Protein AF-T0M9A9-F1 (afdb_monomer)

Nearest PDB structures (foldseek):
  9f29-assembly1_B  TM=9.154E-01  e=1.355E-13  Pyrococcus abyssi GE5
  9f2a-assembly1_B  TM=9.152E-01  e=1.441E-13  Pyrococcus abyssi GE5
  6t8h-assembly1_B  TM=9.105E-01  e=2.674E-13  Pyrococcus abyssi
  5ijl-assembly1_A  TM=9.107E-01  e=6.350E-13  Pyrococcus abyssi GE5
  8ppu-assembly1_B  TM=9.141E-01  e=1.333E-12  Pyrococcus abyssi GE5

Secondary structure (DSSP, 8-state):
--B-TTTTTTTTBHHHHHHH-SEEEEEEEEEEETTT--EESSSB-TTT-PBEEEEEEEEEEEEEHHHHHHHHHHHHT--GGG----B-BSS--STT-PPPPHHHHHHHHHTT----TTS-----------SEEETGGGT--HHHHHHTT--S-SEEEPPTT-----HHHHHHHHHHHHHHHHHHHH-

Foldseek 3Di:
DAALACQCPPQQFLVSSLVRPQKDKDWAFWWADPPPGDIDLDQADLPPRDGTGTPLDIDTDMGRSNSQLVVLCVLLVHDPVLQDGQHDHNAQPDPRRRGDRCNLSRLCSNLVFDADSVRDGDDDDDDDDDQKDACVVLVHDLVRCVVVVFHSDRMTGDDPPDDDDDPVVVSRVVSVVVSVVSVVPRD

pLDDT: mean 93.49, std 3.3, range [79.25, 98.19]

Structure (mmCIF, N/CA/C/O backbone):
data_AF-T0M9A9-F1
#
_entry.id   AF-T0M9A9-F1
#
loop_
_atom_site.group_PDB
_atom_site.id
_atom_site.type_symbol
_atom_site.label_atom_id
_atom_site.label_alt_id
_atom_site.label_comp_id
_atom_site.label_asym_id
_atom_site.label_entity_id
_atom_site.label_seq_id
_atom_site.pdbx_PDB_ins_code
_atom_site.Cartn_x
_atom_site.Cartn_y
_atom_site.Cartn_z
_atom_site.occupancy
_atom_site.B_iso_or_equiv
_atom_site.auth_seq_id
_atom_site.auth_comp_id
_atom_site.auth_asym_id
_atom_site.auth_atom_id
_atom_site.pdbx_PDB_model_num
ATOM 1 N N . MET A 1 1 ? 7.828 -1.379 -3.650 1.00 88.62 1 MET A N 1
ATOM 2 C CA . MET A 1 1 ? 8.758 -0.261 -3.881 1.00 88.62 1 MET A CA 1
ATOM 3 C C . MET A 1 1 ? 9.416 -0.400 -5.249 1.00 88.62 1 MET A C 1
ATOM 5 O O .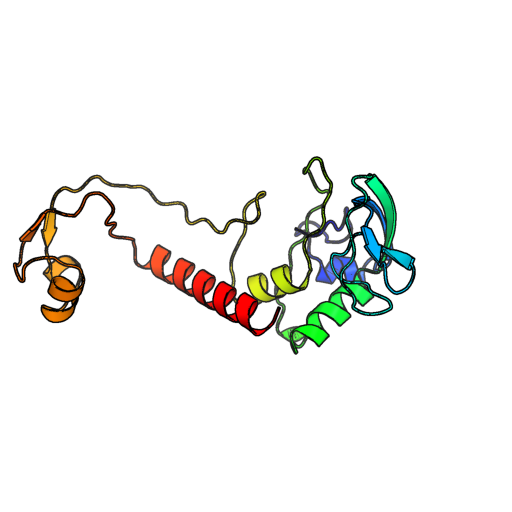 MET A 1 1 ? 9.610 -1.530 -5.695 1.00 88.62 1 MET A O 1
ATOM 9 N N . PHE A 1 2 ? 9.797 0.717 -5.877 1.00 93.69 2 PHE A N 1
ATOM 10 C CA . PHE A 1 2 ? 10.467 0.740 -7.184 1.00 93.69 2 PHE A CA 1
ATOM 11 C C . PHE A 1 2 ? 11.925 1.223 -7.054 1.00 93.69 2 PHE A C 1
ATOM 13 O O . PHE A 1 2 ? 12.158 2.243 -6.395 1.00 93.69 2 PHE A O 1
ATOM 20 N N . PRO A 1 3 ? 12.917 0.504 -7.610 1.00 94.38 3 PRO A N 1
ATOM 21 C CA . PRO A 1 3 ? 14.320 0.879 -7.492 1.00 94.38 3 PRO A CA 1
ATOM 22 C C . PRO A 1 3 ? 14.748 1.906 -8.548 1.00 94.38 3 PRO A C 1
ATOM 24 O O . PRO A 1 3 ? 14.523 1.683 -9.725 1.00 94.38 3 PRO A O 1
ATOM 27 N N . ILE A 1 4 ? 15.415 2.986 -8.131 1.00 94.44 4 ILE A N 1
ATOM 28 C CA . ILE A 1 4 ? 15.853 4.111 -8.987 1.00 94.44 4 ILE A CA 1
ATOM 29 C C . ILE A 1 4 ? 17.351 4.444 -8.858 1.00 94.44 4 ILE A C 1
ATOM 31 O O . ILE A 1 4 ? 17.801 5.514 -9.275 1.00 94.44 4 ILE A O 1
ATOM 35 N N . LEU A 1 5 ? 18.137 3.558 -8.236 1.00 92.44 5 LEU A N 1
ATOM 36 C CA . LEU A 1 5 ? 19.573 3.753 -7.999 1.00 92.44 5 LEU A CA 1
ATOM 37 C C . LEU A 1 5 ? 19.855 5.106 -7.315 1.00 92.44 5 LEU A C 1
ATOM 39 O O . LEU A 1 5 ? 19.275 5.404 -6.272 1.00 92.44 5 LEU A O 1
ATOM 43 N N . ASN A 1 6 ? 20.751 5.920 -7.871 1.00 92.56 6 ASN A N 1
ATOM 44 C CA . ASN A 1 6 ? 21.091 7.246 -7.349 1.00 92.56 6 ASN A CA 1
ATOM 45 C C . ASN A 1 6 ? 20.488 8.389 -8.186 1.00 92.56 6 ASN A C 1
ATOM 47 O O . ASN A 1 6 ? 20.921 9.526 -8.042 1.00 92.56 6 ASN A O 1
ATOM 51 N N . TYR A 1 7 ? 19.507 8.110 -9.051 1.00 93.19 7 TYR A N 1
ATOM 52 C CA . TYR A 1 7 ? 18.999 9.100 -10.009 1.00 93.19 7 TYR A CA 1
ATOM 53 C C . TYR A 1 7 ? 17.929 10.041 -9.432 1.00 93.19 7 TYR A C 1
ATOM 55 O O . TYR A 1 7 ? 17.655 11.080 -10.022 1.00 93.19 7 TYR A O 1
ATOM 63 N N . GLY A 1 8 ? 17.354 9.717 -8.268 1.00 87.38 8 GLY A N 1
ATOM 64 C CA . GLY A 1 8 ? 16.287 10.498 -7.622 1.00 87.38 8 GLY A CA 1
ATOM 65 C C . GLY A 1 8 ? 16.736 11.493 -6.547 1.00 87.38 8 GLY A C 1
ATOM 66 O O . GLY A 1 8 ? 15.979 11.744 -5.608 1.00 87.38 8 GLY A O 1
ATOM 67 N N . ASP A 1 9 ? 17.960 12.012 -6.622 1.00 88.44 9 ASP A N 1
ATOM 68 C CA . ASP A 1 9 ? 18.554 12.925 -5.632 1.00 88.44 9 ASP A CA 1
ATOM 69 C C . ASP A 1 9 ? 18.540 12.372 -4.185 1.00 88.44 9 ASP A C 1
ATOM 71 O O . ASP A 1 9 ? 18.341 11.179 -3.928 1.00 88.44 9 ASP A O 1
ATOM 75 N N . ASN A 1 10 ? 18.729 13.249 -3.192 1.00 89.38 10 ASN A N 1
ATOM 76 C CA . ASN A 1 10 ? 18.691 12.887 -1.769 1.00 89.38 10 ASN A CA 1
ATOM 77 C C . ASN A 1 10 ? 17.304 12.413 -1.304 1.00 89.38 10 ASN A C 1
ATOM 79 O O . ASN A 1 10 ? 17.191 11.628 -0.361 1.00 89.38 10 ASN A O 1
ATOM 83 N N . ARG A 1 11 ? 16.235 12.864 -1.976 1.00 89.50 11 ARG A N 1
ATOM 84 C CA . ARG A 1 11 ? 14.849 12.508 -1.630 1.00 89.50 11 ARG A CA 1
ATOM 85 C C . ARG A 1 11 ? 14.410 11.161 -2.204 1.00 89.50 11 ARG A C 1
ATOM 87 O O . ARG A 1 11 ? 13.396 10.637 -1.749 1.00 89.50 11 ARG A O 1
ATOM 94 N N . ARG A 1 12 ? 15.186 10.577 -3.127 1.00 92.62 12 ARG A N 1
ATOM 95 C CA . ARG A 1 12 ? 14.832 9.373 -3.898 1.00 92.62 12 ARG A CA 1
ATOM 96 C C . ARG A 1 12 ? 13.538 9.569 -4.701 1.00 92.62 12 ARG A C 1
ATOM 98 O O . ARG A 1 12 ? 12.698 8.678 -4.738 1.00 92.62 12 ARG A O 1
ATOM 105 N N . SER A 1 13 ? 13.371 10.734 -5.320 1.00 94.06 13 SER A N 1
ATOM 106 C CA . SER A 1 13 ? 12.219 11.059 -6.166 1.00 94.06 13 SER A CA 1
ATOM 107 C C . SER A 1 13 ? 12.273 10.285 -7.487 1.00 94.06 13 SER A C 1
ATOM 109 O O . SER A 1 13 ? 13.233 10.412 -8.246 1.00 94.06 13 SER A O 1
ATOM 111 N N . ILE A 1 14 ? 11.233 9.500 -7.771 1.00 94.44 14 ILE A N 1
ATOM 112 C CA . ILE A 1 14 ? 11.033 8.813 -9.055 1.00 94.44 14 ILE A CA 1
ATOM 113 C C . ILE A 1 14 ? 10.829 9.835 -10.178 1.00 94.44 14 ILE A C 1
ATOM 115 O O . ILE A 1 14 ? 11.385 9.658 -11.256 1.00 94.44 14 ILE A O 1
ATOM 119 N N . LEU A 1 15 ? 10.119 10.937 -9.910 1.00 92.94 15 LEU A N 1
ATOM 120 C CA . LEU A 1 15 ? 9.882 11.996 -10.898 1.00 92.94 15 LEU A CA 1
ATOM 121 C C . LEU A 1 15 ? 11.194 12.661 -11.339 1.00 92.94 15 LEU A C 1
ATOM 123 O O . LEU A 1 15 ? 11.399 12.919 -12.522 1.00 92.94 15 LEU A O 1
ATOM 127 N N . ASN A 1 16 ? 12.110 12.906 -10.396 1.00 92.69 16 ASN A N 1
ATOM 128 C CA . ASN A 1 16 ? 13.429 13.454 -10.723 1.00 92.69 16 ASN A CA 1
ATOM 129 C C . ASN A 1 16 ? 14.306 12.402 -11.405 1.00 92.69 16 ASN A C 1
ATOM 131 O O . ASN A 1 16 ? 15.008 12.730 -12.354 1.00 92.69 16 ASN A O 1
ATOM 135 N N . ALA A 1 17 ? 14.230 11.136 -10.978 1.00 93.44 17 ALA A N 1
ATOM 136 C CA . ALA A 1 17 ? 14.951 10.049 -11.633 1.00 93.44 17 ALA A CA 1
ATOM 137 C C . ALA A 1 17 ? 14.555 9.900 -13.108 1.00 93.44 17 ALA A C 1
ATOM 139 O O . ALA A 1 17 ? 15.445 9.798 -13.945 1.00 93.44 17 ALA A O 1
ATOM 140 N N . ALA A 1 18 ? 13.259 9.971 -13.429 1.00 92.75 18 ALA A N 1
ATOM 141 C CA . ALA A 1 18 ? 12.763 9.907 -14.805 1.00 92.75 18 ALA A CA 1
ATOM 142 C C . ALA A 1 18 ? 13.318 11.049 -15.678 1.00 92.75 18 ALA A C 1
ATOM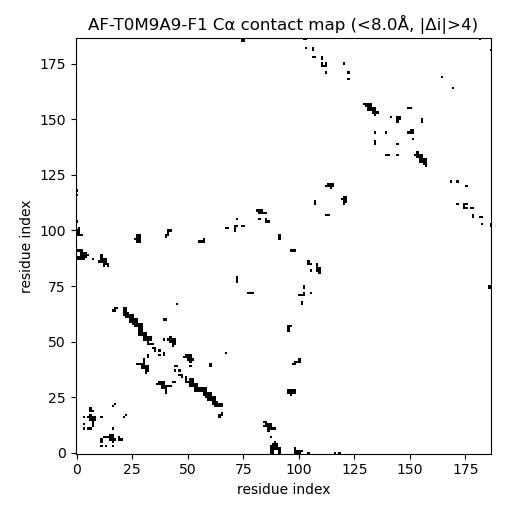 144 O O . ALA A 1 18 ? 13.705 10.823 -16.821 1.00 92.75 18 ALA A O 1
ATOM 145 N N . LYS A 1 19 ? 13.438 12.263 -15.119 1.00 90.44 19 LYS A N 1
ATOM 146 C CA . LYS A 1 19 ? 14.020 13.429 -15.811 1.00 90.44 19 LYS A CA 1
ATOM 147 C C . LYS A 1 19 ? 15.543 13.349 -15.955 1.00 90.44 19 LYS A C 1
ATOM 149 O O . LYS A 1 19 ? 16.077 13.716 -16.994 1.00 90.44 19 LYS A O 1
ATOM 154 N N . ASN A 1 20 ? 16.239 12.899 -14.911 1.00 89.88 20 ASN A N 1
ATOM 155 C CA . ASN A 1 20 ? 17.702 12.859 -14.863 1.00 89.88 20 ASN A CA 1
ATOM 156 C C . ASN A 1 20 ? 18.274 11.713 -15.702 1.00 89.88 20 ASN A C 1
ATOM 158 O O . ASN A 1 20 ? 19.293 11.875 -16.374 1.00 89.88 20 ASN A O 1
ATOM 162 N N . LYS A 1 21 ? 17.660 10.530 -15.606 1.00 90.12 21 LYS A N 1
ATOM 163 C CA . LYS A 1 21 ? 18.048 9.339 -16.357 1.00 90.12 21 LYS A CA 1
ATOM 164 C C . LYS A 1 21 ? 16.868 8.372 -16.468 1.00 90.12 21 LYS A C 1
ATOM 166 O O . LYS A 1 21 ? 16.680 7.518 -15.599 1.00 90.12 21 LYS A O 1
ATOM 171 N N . SER A 1 22 ? 16.115 8.503 -17.557 1.00 88.81 22 SER A N 1
ATOM 172 C CA . SER A 1 22 ? 14.977 7.636 -17.881 1.00 88.81 22 SER A CA 1
ATOM 173 C C . SER A 1 22 ? 15.398 6.171 -17.999 1.00 88.81 22 SER A C 1
ATOM 175 O O . SER A 1 22 ? 14.791 5.306 -1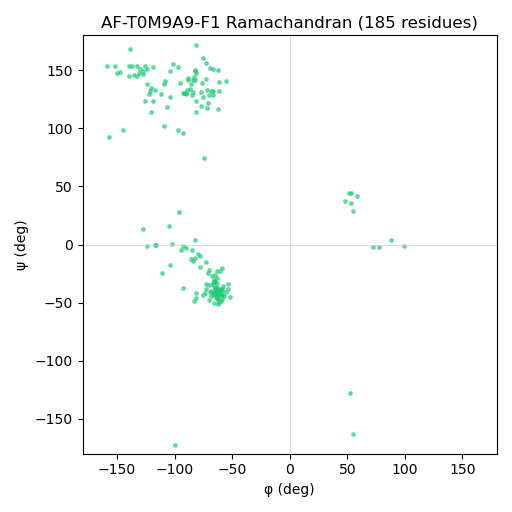7.375 1.00 88.81 22 SER A O 1
ATOM 177 N N . GLU A 1 23 ? 16.489 5.901 -18.718 1.00 94.31 23 GLU A N 1
ATOM 178 C CA . GLU A 1 23 ? 16.944 4.544 -19.007 1.00 94.31 23 GLU A CA 1
ATOM 179 C C . GLU A 1 23 ? 18.154 4.114 -18.171 1.00 94.31 23 GLU A C 1
ATOM 181 O O . GLU A 1 23 ? 19.209 4.761 -18.158 1.00 94.31 23 GLU A O 1
ATOM 186 N N . TYR A 1 24 ? 18.049 2.972 -17.491 1.00 94.69 24 TYR A N 1
ATOM 187 C CA . TYR A 1 24 ? 19.175 2.394 -16.757 1.00 94.69 24 TYR A CA 1
ATOM 188 C C . TYR A 1 24 ? 19.108 0.874 -16.630 1.00 94.69 24 TYR A C 1
ATOM 190 O O . TYR A 1 24 ? 18.045 0.260 -16.606 1.00 94.69 24 TYR A O 1
ATOM 198 N N . ALA A 1 25 ? 20.290 0.268 -16.497 1.00 94.00 25 ALA A N 1
ATOM 199 C CA . ALA A 1 25 ? 20.445 -1.160 -16.273 1.00 94.00 25 ALA A CA 1
ATOM 200 C C . ALA A 1 25 ? 20.468 -1.485 -14.773 1.00 94.00 25 ALA A C 1
ATOM 202 O O . ALA A 1 25 ? 21.257 -0.904 -14.021 1.00 94.00 25 ALA A O 1
ATOM 203 N N . ILE A 1 26 ? 19.660 -2.450 -14.340 1.00 94.50 26 ILE A N 1
ATOM 204 C CA . ILE A 1 26 ? 19.584 -2.893 -12.943 1.00 94.50 26 ILE A CA 1
ATOM 205 C C . ILE A 1 26 ? 19.266 -4.392 -12.851 1.00 94.50 26 ILE A C 1
ATOM 207 O O . ILE A 1 26 ? 18.604 -4.962 -13.714 1.00 94.50 26 ILE A O 1
ATOM 211 N N . GLU A 1 27 ? 19.770 -5.050 -11.807 1.00 94.19 27 GLU A N 1
ATOM 212 C CA . GLU A 1 27 ? 19.481 -6.455 -11.514 1.00 94.19 27 GLU A CA 1
ATOM 213 C C . GLU A 1 27 ? 18.145 -6.603 -10.788 1.00 94.19 27 GLU A C 1
ATOM 215 O O . GLU A 1 27 ? 17.993 -6.157 -9.648 1.00 94.19 27 GLU A O 1
ATOM 220 N N . LEU A 1 28 ? 17.180 -7.243 -11.446 1.00 95.00 28 LEU A N 1
ATOM 221 C CA . LEU A 1 28 ? 15.817 -7.417 -10.948 1.00 95.00 28 LEU A CA 1
ATOM 222 C C . LEU A 1 28 ? 15.300 -8.824 -11.240 1.00 95.00 28 LEU A C 1
ATOM 224 O O . LEU A 1 28 ? 15.896 -9.581 -12.006 1.00 95.00 28 LEU A O 1
ATOM 228 N N . ASN A 1 29 ? 14.173 -9.166 -10.620 1.00 94.88 29 ASN A N 1
ATOM 229 C CA . ASN A 1 29 ? 13.474 -10.415 -10.881 1.00 94.88 29 ASN A CA 1
ATOM 230 C C . ASN A 1 29 ? 12.985 -10.499 -12.334 1.00 94.88 29 ASN A C 1
ATOM 232 O O . ASN A 1 29 ? 12.083 -9.755 -12.712 1.00 94.88 29 ASN A O 1
ATOM 236 N N . GLU A 1 30 ? 13.483 -11.453 -13.110 1.00 95.56 30 GLU A N 1
ATOM 237 C CA . GLU A 1 30 ? 13.025 -11.712 -14.474 1.00 95.56 30 GLU A CA 1
ATOM 238 C C . GLU A 1 30 ? 11.581 -12.239 -14.481 1.00 95.56 30 GLU A C 1
ATOM 240 O O . GLU A 1 30 ? 11.205 -13.163 -13.740 1.00 95.56 30 GLU A O 1
ATOM 245 N N . ARG A 1 31 ? 10.754 -11.644 -15.342 1.00 96.19 31 ARG A N 1
ATOM 246 C CA . ARG A 1 31 ? 9.408 -12.117 -15.660 1.00 96.19 31 ARG A CA 1
ATOM 247 C C . ARG A 1 31 ? 9.244 -12.170 -17.171 1.00 96.19 31 ARG A C 1
ATOM 249 O O . ARG A 1 31 ? 9.810 -11.357 -17.891 1.00 96.19 31 ARG A O 1
ATOM 256 N N . ILE A 1 32 ? 8.451 -13.126 -17.643 1.00 96.06 32 ILE A N 1
ATOM 257 C CA . ILE A 1 32 ? 8.216 -13.342 -19.075 1.00 96.06 32 ILE A CA 1
ATOM 258 C C . ILE A 1 32 ? 6.728 -13.215 -19.365 1.00 96.06 32 ILE A C 1
ATOM 260 O O . ILE A 1 32 ? 5.889 -13.805 -18.674 1.00 96.06 32 ILE A O 1
ATOM 264 N N . CYS A 1 33 ? 6.391 -12.448 -20.395 1.00 96.38 33 CYS A N 1
ATOM 265 C CA . CYS A 1 33 ? 5.054 -12.439 -20.960 1.00 96.38 33 CYS A CA 1
ATOM 266 C C . CYS A 1 33 ? 4.844 -13.684 -21.831 1.00 96.38 33 CYS A C 1
ATOM 268 O O . CYS A 1 33 ? 5.517 -13.852 -22.841 1.00 96.38 33 CYS A O 1
ATOM 270 N N . LYS A 1 34 ? 3.870 -14.535 -21.492 1.00 94.56 34 LYS A N 1
ATOM 271 C CA . LYS A 1 34 ? 3.547 -15.719 -22.312 1.00 94.56 34 LYS A CA 1
ATOM 272 C C . LYS A 1 34 ? 2.838 -15.388 -23.629 1.00 94.56 34 LYS A C 1
ATOM 274 O O . LYS A 1 34 ? 2.761 -16.252 -24.489 1.00 94.56 34 LYS A O 1
ATOM 279 N N . ASN A 1 35 ? 2.317 -14.169 -23.770 1.00 95.25 35 ASN A N 1
ATOM 280 C CA . ASN A 1 35 ? 1.593 -13.741 -24.964 1.00 95.25 35 ASN A CA 1
ATOM 281 C C . ASN A 1 35 ? 2.546 -13.274 -26.080 1.00 95.25 35 ASN A C 1
ATOM 283 O O . ASN A 1 35 ? 2.425 -13.717 -27.213 1.00 95.25 35 ASN A O 1
ATOM 287 N N . CYS A 1 36 ? 3.520 -12.411 -25.764 1.00 95.12 36 CYS A N 1
ATOM 288 C CA . CYS A 1 36 ? 4.447 -11.852 -26.761 1.00 95.12 36 CYS A CA 1
ATOM 289 C C . CYS A 1 36 ? 5.924 -12.224 -26.547 1.00 95.12 36 CYS A C 1
ATOM 291 O O . CYS A 1 36 ? 6.776 -11.775 -27.305 1.00 95.12 36 CYS A O 1
ATOM 293 N N . GLY A 1 37 ? 6.251 -12.991 -25.504 1.00 93.75 37 GLY A N 1
ATOM 294 C CA . GLY A 1 37 ? 7.624 -13.403 -25.197 1.00 93.75 37 GLY A CA 1
ATOM 295 C C . GLY A 1 37 ? 8.499 -12.336 -24.528 1.00 93.75 37 GLY A C 1
ATOM 296 O O . GLY A 1 37 ? 9.636 -12.637 -24.188 1.00 93.75 37 GLY A O 1
ATOM 297 N N . ASN A 1 38 ? 7.993 -11.116 -24.301 1.00 94.31 38 ASN A N 1
ATOM 298 C CA . ASN A 1 38 ? 8.787 -10.029 -23.720 1.00 94.31 38 ASN A CA 1
ATOM 299 C C . ASN A 1 38 ? 9.286 -10.360 -22.305 1.00 94.31 38 ASN A C 1
ATOM 301 O O . ASN A 1 38 ? 8.496 -10.755 -21.437 1.00 94.31 38 ASN A O 1
ATOM 305 N N . GLU A 1 39 ? 10.572 -10.122 -22.067 1.00 93.94 39 GLU A N 1
ATOM 306 C CA . GLU A 1 39 ? 11.209 -10.198 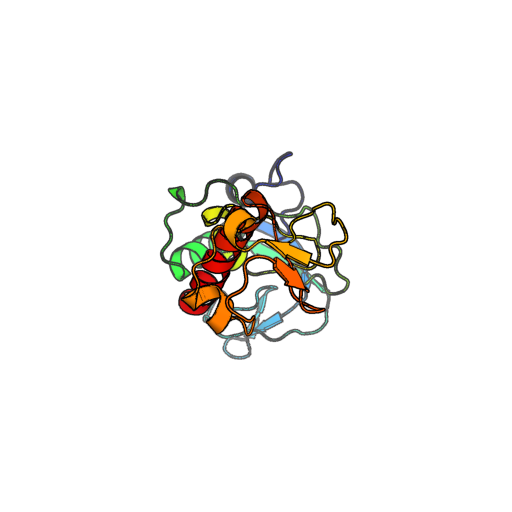-20.755 1.00 93.94 39 GLU A CA 1
ATOM 307 C C . GLU A 1 39 ? 11.145 -8.828 -20.068 1.00 93.94 39 GLU A C 1
ATOM 309 O O . GLU A 1 39 ? 11.473 -7.806 -20.661 1.00 93.94 39 GLU A O 1
ATOM 314 N N . THR A 1 40 ? 10.700 -8.781 -18.817 1.00 94.12 40 THR A N 1
ATOM 315 C CA . THR A 1 40 ? 10.537 -7.529 -18.059 1.00 94.12 40 THR A CA 1
ATOM 316 C C . THR A 1 40 ? 10.519 -7.831 -16.559 1.00 94.12 40 THR A C 1
ATOM 318 O O . THR A 1 40 ? 10.123 -8.931 -16.166 1.00 94.12 40 THR A O 1
ATOM 321 N N . PRO A 1 41 ? 10.910 -6.906 -15.665 1.00 93.75 41 PRO A N 1
ATOM 322 C CA . PRO A 1 41 ? 10.674 -7.089 -14.233 1.00 93.75 41 PRO A CA 1
ATOM 323 C C . PRO A 1 41 ? 9.239 -6.787 -13.795 1.00 93.75 41 PRO A C 1
ATOM 325 O O . PRO A 1 41 ? 8.889 -7.057 -12.642 1.00 93.75 41 PRO A O 1
ATOM 328 N N . LEU A 1 42 ? 8.414 -6.204 -14.667 1.00 94.44 42 LEU A N 1
ATOM 329 C CA . LEU A 1 42 ? 7.082 -5.714 -14.319 1.00 94.44 42 LEU A CA 1
ATOM 330 C C . LEU A 1 42 ? 6.045 -6.830 -14.335 1.00 94.44 42 LEU A C 1
ATOM 332 O O . LEU A 1 42 ? 6.150 -7.787 -15.098 1.00 94.44 42 LEU A O 1
ATOM 336 N N . THR A 1 43 ? 5.013 -6.707 -13.501 1.00 93.06 43 THR A N 1
ATOM 337 C CA . THR A 1 43 ? 3.905 -7.677 -13.406 1.00 93.06 43 THR A CA 1
ATOM 338 C C . THR A 1 43 ? 2.984 -7.671 -14.626 1.00 93.06 43 THR A C 1
ATOM 340 O O . THR A 1 43 ? 2.312 -8.670 -14.885 1.00 93.06 43 THR A O 1
ATOM 343 N N . VAL A 1 44 ? 2.983 -6.573 -15.381 1.00 91.50 44 VAL A N 1
ATOM 344 C CA . VAL A 1 44 ? 2.210 -6.362 -16.605 1.00 91.50 44 VAL A CA 1
ATOM 345 C C . VAL A 1 44 ? 3.183 -6.086 -17.745 1.00 91.50 44 VAL A C 1
ATOM 347 O O . VAL A 1 44 ? 4.135 -5.329 -17.583 1.00 91.50 44 VAL A O 1
ATOM 350 N N . CYS A 1 45 ? 2.963 -6.722 -18.892 1.00 91.62 45 CYS A N 1
ATOM 351 C CA . CYS A 1 45 ? 3.842 -6.595 -20.044 1.00 91.62 45 CYS A CA 1
ATOM 352 C C . CYS A 1 45 ? 3.739 -5.207 -20.683 1.00 91.62 45 CYS A C 1
ATOM 354 O O . CYS A 1 45 ? 2.649 -4.774 -21.062 1.00 91.62 45 CYS A O 1
ATOM 356 N N . GLU A 1 46 ? 4.884 -4.561 -20.892 1.00 89.19 46 GLU A N 1
ATOM 357 C CA . GLU A 1 46 ? 4.973 -3.247 -21.535 1.00 89.19 46 GLU A CA 1
ATOM 358 C C . GLU A 1 46 ? 4.550 -3.283 -23.013 1.00 89.19 46 GLU A C 1
ATOM 360 O O . GLU A 1 46 ? 3.936 -2.340 -23.498 1.00 89.19 46 GLU A O 1
ATOM 365 N N . ASN A 1 47 ? 4.765 -4.403 -23.707 1.00 89.00 47 ASN A N 1
ATOM 366 C CA . ASN A 1 47 ? 4.442 -4.524 -25.130 1.00 89.00 47 ASN A CA 1
ATOM 367 C C . ASN A 1 47 ? 2.953 -4.835 -25.394 1.00 89.00 47 ASN A C 1
ATOM 369 O O . ASN A 1 47 ? 2.324 -4.208 -26.234 1.00 89.00 47 ASN A O 1
ATOM 373 N N . CYS A 1 48 ? 2.356 -5.790 -24.665 1.00 90.19 48 CYS A N 1
ATOM 374 C CA . CYS A 1 48 ? 0.998 -6.277 -24.970 1.00 90.19 48 CYS A CA 1
ATOM 375 C C . CYS A 1 48 ? -0.014 -6.180 -23.817 1.00 90.19 48 CYS A C 1
ATOM 377 O O . CYS A 1 48 ? -1.158 -6.595 -23.972 1.00 90.19 48 CYS A O 1
ATOM 379 N N . GLY A 1 49 ? 0.388 -5.697 -22.637 1.00 88.00 49 GLY A N 1
ATOM 380 C CA . GLY A 1 49 ? -0.509 -5.535 -21.485 1.00 88.00 49 GLY A CA 1
ATOM 381 C C . GLY A 1 49 ? -0.943 -6.823 -20.782 1.00 88.00 49 GLY A C 1
ATOM 382 O O . GLY A 1 49 ? -1.624 -6.752 -19.764 1.00 88.00 49 GLY A O 1
ATOM 383 N N . SER A 1 50 ? -0.528 -7.999 -21.256 1.00 92.69 50 SER A N 1
ATOM 384 C CA . SER A 1 50 ? -0.813 -9.262 -20.570 1.00 92.69 50 SER A CA 1
ATOM 385 C C . SER A 1 50 ? 0.016 -9.423 -19.290 1.00 92.69 50 SER A C 1
ATOM 387 O O . SER A 1 50 ? 1.115 -8.877 -19.162 1.00 92.69 50 SER A O 1
ATOM 389 N N . VAL A 1 51 ? -0.481 -10.233 -18.354 1.00 93.81 51 VAL A N 1
ATOM 390 C CA . VAL A 1 51 ? 0.242 -10.593 -17.126 1.00 93.81 51 VAL A CA 1
ATOM 391 C C . VAL A 1 51 ? 1.542 -11.327 -17.465 1.00 93.81 51 VAL A C 1
ATOM 393 O O . VAL A 1 51 ? 1.596 -12.174 -18.362 1.00 93.81 51 VAL A O 1
ATOM 396 N N . THR A 1 52 ? 2.607 -11.009 -16.735 1.00 95.38 52 THR A N 1
ATOM 397 C CA . THR A 1 52 ? 3.911 -11.667 -16.864 1.00 95.38 52 THR A CA 1
ATOM 398 C C . THR A 1 52 ? 4.110 -12.690 -15.750 1.00 95.38 52 THR A C 1
ATOM 400 O O . THR A 1 52 ? 3.540 -12.572 -14.662 1.00 95.38 52 THR A O 1
ATOM 403 N N . TYR A 1 53 ? 4.957 -13.688 -15.984 1.00 95.25 53 TYR A N 1
ATOM 404 C CA . TYR A 1 53 ? 5.183 -14.794 -15.055 1.00 95.25 53 TYR A CA 1
ATOM 405 C C . TYR A 1 53 ? 6.618 -14.807 -14.550 1.00 95.25 53 TYR A C 1
ATOM 407 O O . TYR A 1 53 ? 7.565 -14.705 -15.328 1.00 95.25 53 TYR A O 1
ATOM 415 N N . ASN A 1 54 ? 6.757 -14.953 -13.234 1.00 94.31 54 ASN A N 1
ATOM 416 C CA . ASN A 1 54 ? 8.038 -14.952 -12.542 1.00 94.31 54 ASN A CA 1
ATOM 417 C C . ASN A 1 54 ? 8.895 -16.174 -12.925 1.00 94.31 54 ASN A C 1
ATOM 419 O O . ASN A 1 54 ? 8.430 -17.304 -12.783 1.00 94.31 54 ASN A O 1
ATOM 423 N N . GLN A 1 55 ? 10.148 -15.940 -13.326 1.00 93.44 55 GLN A N 1
ATOM 424 C CA . GLN A 1 55 ? 11.128 -16.986 -13.652 1.00 93.44 55 GLN A CA 1
ATOM 425 C C . GLN A 1 55 ? 12.017 -17.405 -12.468 1.00 93.44 55 GLN A C 1
ATOM 427 O O . GLN A 1 55 ? 12.851 -18.295 -12.600 1.00 93.44 55 GLN A O 1
ATOM 432 N N . LYS A 1 56 ? 11.849 -16.778 -11.296 1.00 90.25 56 LYS A N 1
ATOM 433 C CA . LYS A 1 56 ? 12.653 -16.979 -10.073 1.00 90.25 56 LYS A CA 1
ATOM 434 C C . LYS A 1 56 ? 14.156 -16.777 -10.302 1.00 90.25 56 LYS A C 1
ATOM 436 O O . LYS A 1 56 ? 14.983 -17.370 -9.612 1.00 90.25 56 LYS A O 1
ATOM 441 N N . LYS A 1 57 ? 14.500 -15.923 -11.264 1.00 93.19 57 LYS A N 1
ATOM 442 C CA . LYS A 1 57 ? 15.867 -15.604 -11.662 1.00 93.19 57 LYS A CA 1
ATOM 443 C C . LYS A 1 57 ? 16.079 -14.103 -11.560 1.00 93.19 57 LYS A C 1
ATOM 445 O O . LYS A 1 57 ? 15.213 -13.327 -11.950 1.00 93.19 57 LYS A O 1
ATOM 450 N N . ILE A 1 58 ? 17.232 -13.700 -11.040 1.00 94.25 58 ILE A N 1
ATOM 451 C CA . ILE A 1 58 ? 17.661 -12.302 -11.068 1.00 94.25 58 ILE A CA 1
ATOM 452 C C . ILE A 1 58 ? 18.499 -12.105 -12.327 1.00 94.25 58 ILE A C 1
ATOM 454 O O . ILE A 1 58 ? 19.408 -12.890 -12.602 1.00 94.25 58 ILE A O 1
ATOM 458 N N . LYS A 1 59 ? 18.179 -11.069 -13.097 1.00 94.19 59 LYS A N 1
ATOM 459 C CA . LYS A 1 59 ? 18.865 -10.736 -14.345 1.00 94.19 59 LYS A CA 1
ATOM 460 C C . LYS A 1 59 ? 19.049 -9.231 -14.442 1.00 94.19 59 LYS A C 1
ATOM 462 O O . LYS A 1 59 ? 18.193 -8.462 -14.003 1.00 94.19 59 LYS A O 1
ATOM 467 N N . LYS A 1 60 ? 20.171 -8.814 -15.025 1.00 94.44 60 LYS A N 1
ATOM 468 C CA . LYS A 1 60 ? 20.403 -7.417 -15.387 1.00 94.44 60 LYS A CA 1
ATOM 469 C C . LYS A 1 60 ? 19.519 -7.069 -16.585 1.00 94.44 60 LYS A C 1
ATOM 471 O O . LYS A 1 60 ? 19.664 -7.677 -17.642 1.00 94.44 60 LYS A O 1
ATOM 476 N N . MET A 1 61 ? 18.609 -6.122 -16.399 1.00 93.00 61 MET A N 1
ATOM 477 C CA . MET A 1 61 ? 17.656 -5.667 -17.414 1.00 93.00 61 MET A CA 1
ATOM 478 C C . MET A 1 61 ? 17.735 -4.149 -17.550 1.00 93.00 61 MET A C 1
ATOM 480 O O . MET A 1 61 ? 18.046 -3.458 -16.576 1.00 93.00 61 MET A O 1
ATOM 484 N N . ASN A 1 62 ? 17.466 -3.648 -18.754 1.00 93.38 62 ASN A N 1
ATOM 485 C CA . ASN A 1 62 ? 17.317 -2.219 -19.006 1.00 93.38 62 ASN A CA 1
ATOM 486 C C . ASN A 1 62 ? 15.870 -1.819 -18.736 1.00 93.38 62 ASN A C 1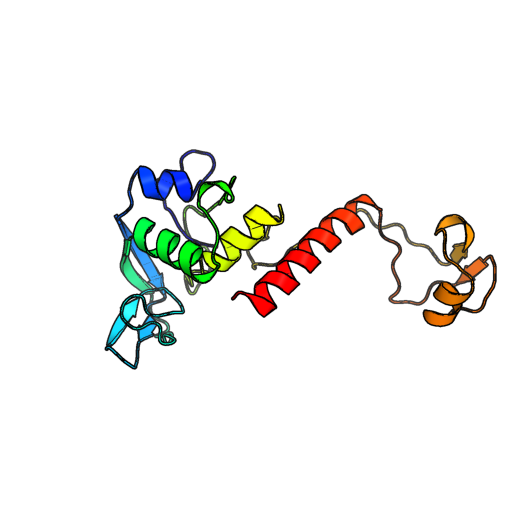
ATOM 488 O O . ASN A 1 62 ? 14.951 -2.517 -19.157 1.00 93.38 62 ASN A O 1
ATOM 492 N N . ILE A 1 63 ? 15.697 -0.720 -18.014 1.00 93.06 63 ILE A N 1
ATOM 493 C CA . ILE A 1 63 ? 14.404 -0.188 -17.600 1.00 93.06 63 ILE A CA 1
ATOM 494 C C . ILE A 1 63 ? 14.284 1.222 -18.139 1.00 93.06 63 ILE A C 1
ATOM 496 O O . ILE A 1 63 ? 15.189 2.018 -17.896 1.00 93.06 63 ILE A O 1
ATOM 500 N N . ASP A 1 64 ? 13.171 1.514 -18.805 1.00 94.62 64 ASP A N 1
ATOM 501 C CA . ASP A 1 64 ? 12.760 2.875 -19.139 1.00 94.62 64 ASP A CA 1
ATOM 502 C C . ASP A 1 64 ? 11.750 3.365 -18.095 1.00 94.62 64 ASP A C 1
ATOM 504 O O . ASP A 1 64 ? 10.564 3.038 -18.115 1.00 94.62 64 ASP A O 1
ATOM 508 N N . LEU A 1 65 ? 12.240 4.135 -17.128 1.00 94.56 65 LEU A N 1
ATOM 509 C CA . LEU A 1 65 ? 11.426 4.656 -16.037 1.00 94.56 65 LEU A CA 1
ATOM 510 C C . LEU A 1 65 ? 10.354 5.641 -16.518 1.00 94.56 65 LEU A C 1
ATOM 512 O O . LEU A 1 65 ? 9.286 5.690 -15.908 1.00 94.56 65 LEU A O 1
ATOM 516 N N . SER A 1 66 ? 10.625 6.406 -17.579 1.00 93.75 66 SER A N 1
ATOM 517 C CA . SER A 1 66 ? 9.674 7.387 -18.106 1.00 93.75 66 SER A CA 1
ATOM 518 C C . SER A 1 66 ? 8.490 6.681 -18.756 1.00 93.75 66 SER A C 1
ATOM 520 O O . SER A 1 66 ? 7.352 6.954 -18.382 1.00 93.75 66 SER A O 1
ATOM 522 N N . ALA A 1 67 ? 8.748 5.685 -19.610 1.00 93.38 67 ALA A N 1
ATOM 523 C CA . ALA A 1 67 ? 7.684 4.897 -20.233 1.00 93.38 67 ALA A CA 1
ATOM 524 C C . ALA A 1 67 ? 6.814 4.158 -19.198 1.00 93.38 67 ALA A C 1
ATOM 526 O O . ALA A 1 67 ? 5.587 4.106 -19.322 1.00 93.38 67 ALA A O 1
ATOM 527 N N . ILE A 1 68 ? 7.426 3.608 -18.141 1.00 94.12 68 ILE A N 1
ATOM 528 C CA . ILE A 1 68 ? 6.687 2.920 -17.068 1.00 94.12 68 ILE A CA 1
ATOM 529 C C . ILE A 1 68 ? 5.817 3.906 -16.285 1.00 94.12 68 ILE A C 1
ATOM 531 O O . ILE A 1 68 ? 4.681 3.573 -15.938 1.00 94.12 68 ILE A O 1
ATOM 535 N N . LEU A 1 69 ? 6.335 5.103 -16.001 1.00 93.81 69 LEU A N 1
ATOM 536 C CA . LEU A 1 69 ? 5.596 6.143 -15.292 1.00 93.81 69 LEU A CA 1
ATOM 537 C C . LEU A 1 69 ? 4.403 6.640 -16.119 1.00 93.81 69 LEU A C 1
ATOM 539 O O . LEU A 1 69 ? 3.283 6.610 -15.616 1.00 93.81 69 LEU A O 1
ATOM 543 N N . GLU A 1 70 ? 4.614 6.990 -17.389 1.00 92.62 70 GLU A N 1
ATOM 544 C CA . GLU A 1 70 ? 3.556 7.453 -18.302 1.00 92.62 70 GLU A CA 1
ATOM 545 C C . GLU A 1 70 ? 2.447 6.408 -18.468 1.00 92.62 70 GLU A C 1
ATOM 547 O O . GLU A 1 70 ? 1.253 6.726 -18.459 1.00 92.62 70 GLU A O 1
ATOM 552 N N . ARG A 1 71 ? 2.824 5.128 -18.564 1.00 91.81 71 ARG A N 1
ATOM 553 C CA . ARG A 1 71 ? 1.865 4.022 -18.618 1.00 91.81 71 ARG A CA 1
ATOM 554 C C . ARG A 1 71 ? 1.053 3.912 -17.328 1.00 91.81 71 ARG A C 1
ATOM 556 O O . ARG A 1 71 ? -0.156 3.686 -17.394 1.00 91.81 71 ARG A O 1
ATOM 563 N N . ALA A 1 72 ? 1.703 4.041 -16.173 1.00 92.94 72 ALA A N 1
ATOM 564 C CA . ALA A 1 72 ? 1.042 3.971 -14.874 1.00 92.94 72 ALA A CA 1
ATOM 565 C C . ALA A 1 72 ? 0.056 5.137 -14.678 1.00 92.94 72 ALA A C 1
ATOM 567 O O . ALA A 1 72 ? -1.073 4.918 -14.240 1.00 92.94 72 ALA A O 1
ATOM 568 N N . GLU A 1 73 ? 0.449 6.352 -15.064 1.00 93.56 73 GLU A N 1
ATOM 569 C CA . GLU A 1 73 ? -0.405 7.547 -15.058 1.00 93.56 73 GLU A CA 1
ATOM 570 C C . GLU A 1 73 ? -1.605 7.389 -16.000 1.00 93.56 73 GLU A C 1
ATOM 572 O O . GLU A 1 73 ? -2.748 7.614 -15.592 1.00 93.56 73 GLU A O 1
ATOM 577 N N . SER A 1 74 ? -1.364 6.907 -17.224 1.00 92.19 74 SER A N 1
ATOM 578 C CA . SER A 1 74 ? -2.410 6.662 -18.225 1.00 92.19 74 SER A CA 1
ATOM 579 C C . SER A 1 74 ? -3.419 5.614 -17.758 1.00 92.19 74 SER A C 1
ATOM 581 O O . SER A 1 74 ? -4.624 5.810 -17.896 1.00 92.19 74 SER A O 1
ATOM 583 N N . ARG A 1 75 ? -2.946 4.511 -17.161 1.00 90.38 75 ARG A N 1
ATOM 584 C CA . ARG A 1 75 ? -3.814 3.444 -16.641 1.00 90.38 75 ARG A CA 1
ATOM 585 C C . ARG A 1 75 ? -4.724 3.939 -15.521 1.00 90.38 75 ARG A C 1
ATOM 587 O O . ARG A 1 75 ? -5.881 3.540 -15.464 1.00 90.38 75 ARG A O 1
ATOM 594 N N . LEU A 1 76 ? -4.205 4.796 -14.646 1.00 92.81 76 LEU A N 1
ATOM 595 C CA . LEU A 1 76 ? -4.969 5.352 -13.532 1.00 92.81 76 LEU A CA 1
ATOM 596 C C . LEU A 1 76 ? -5.791 6.595 -13.914 1.00 92.81 76 LEU A C 1
ATOM 598 O O . LEU A 1 76 ? -6.539 7.096 -13.073 1.00 92.81 76 LEU A O 1
ATOM 602 N N . ASN A 1 77 ? -5.660 7.089 -15.152 1.00 92.44 77 ASN A N 1
ATOM 603 C CA . ASN A 1 77 ? -6.240 8.347 -15.626 1.00 92.44 77 ASN A CA 1
ATOM 604 C C . ASN A 1 77 ? -5.878 9.543 -14.718 1.00 92.44 77 ASN A C 1
ATOM 606 O O . ASN A 1 77 ? -6.728 10.355 -14.346 1.00 92.44 77 ASN A O 1
ATOM 610 N N . ILE A 1 78 ? -4.605 9.614 -14.317 1.00 90.69 78 ILE A N 1
ATOM 611 C CA . ILE A 1 78 ? -4.054 10.643 -13.425 1.00 90.69 78 ILE A CA 1
ATOM 612 C C . ILE A 1 78 ? -3.137 11.558 -14.229 1.00 90.69 78 ILE A C 1
ATOM 614 O O . ILE A 1 78 ? -2.343 11.097 -15.044 1.00 90.69 78 ILE A O 1
ATOM 618 N N . LYS A 1 79 ? -3.225 12.867 -13.978 1.00 88.81 79 LYS A N 1
ATOM 619 C CA . LYS A 1 79 ? -2.311 13.843 -14.583 1.00 88.81 79 LYS A CA 1
ATOM 620 C C . LYS A 1 79 ? -1.003 13.917 -13.782 1.00 88.81 79 LYS A C 1
ATOM 622 O O . LYS A 1 79 ? -1.076 13.922 -12.551 1.00 88.81 79 LYS A O 1
ATOM 627 N N . PRO A 1 80 ? 0.163 14.109 -14.429 1.00 81.50 80 PRO A N 1
ATOM 628 C CA . PRO A 1 80 ? 1.458 14.196 -13.740 1.00 81.50 80 PRO A CA 1
ATOM 629 C C . PRO A 1 80 ? 1.497 15.238 -12.610 1.00 81.50 80 PRO A C 1
ATOM 631 O O . PRO A 1 80 ? 2.119 15.037 -11.572 1.00 81.50 80 PRO A O 1
ATOM 634 N N . GLU A 1 81 ? 0.776 16.349 -12.778 1.00 84.25 81 GLU A N 1
ATOM 635 C CA . GLU A 1 81 ? 0.675 17.450 -11.806 1.00 84.25 81 GLU A CA 1
ATOM 636 C C . GLU A 1 81 ? 0.028 17.043 -10.471 1.00 84.25 81 GLU A C 1
ATOM 638 O O . GLU A 1 81 ? 0.240 17.695 -9.447 1.00 84.25 81 GLU A O 1
ATOM 643 N N . GLN A 1 82 ? -0.767 15.969 -10.467 1.00 84.62 82 GLN A N 1
ATOM 644 C CA . GLN A 1 82 ? -1.415 15.447 -9.262 1.00 84.62 82 GLN A CA 1
ATOM 645 C C . GLN A 1 82 ? -0.441 14.637 -8.394 1.00 84.62 82 GLN A C 1
ATOM 647 O O . GLN A 1 82 ? -0.683 14.462 -7.199 1.00 84.62 82 GLN A O 1
ATOM 652 N N . VAL A 1 83 ? 0.678 14.177 -8.963 1.00 86.56 83 VAL A N 1
ATOM 653 C CA . VAL A 1 83 ? 1.685 13.369 -8.269 1.00 86.56 83 VAL A CA 1
ATOM 654 C C . VAL A 1 83 ? 2.765 14.288 -7.703 1.00 86.56 83 VAL A C 1
ATOM 656 O O . VAL A 1 83 ? 3.701 14.685 -8.391 1.00 86.56 83 VAL A O 1
ATOM 659 N N . LYS A 1 84 ? 2.643 14.653 -6.422 1.00 79.25 84 LYS A N 1
ATOM 660 C CA . LYS A 1 84 ? 3.566 15.616 -5.790 1.00 79.25 84 LYS A CA 1
ATOM 661 C C . LYS A 1 84 ? 4.880 14.992 -5.323 1.00 79.25 84 LYS A C 1
ATOM 663 O O . LYS A 1 84 ? 5.935 15.604 -5.471 1.00 79.25 84 LYS A O 1
ATOM 668 N N . ASP A 1 85 ? 4.824 13.804 -4.722 1.00 85.69 85 ASP A N 1
ATOM 669 C CA . ASP A 1 85 ? 5.999 13.158 -4.128 1.00 85.69 85 ASP A CA 1
ATOM 670 C C . ASP A 1 85 ? 5.924 11.641 -4.307 1.00 85.69 85 ASP A C 1
ATOM 672 O O . ASP A 1 85 ? 5.233 10.938 -3.567 1.00 85.69 85 ASP A O 1
ATOM 676 N N . LEU A 1 86 ? 6.622 11.131 -5.322 1.00 92.50 86 LEU A N 1
ATOM 677 C CA . LEU A 1 86 ? 6.707 9.704 -5.608 1.00 92.50 86 LEU A CA 1
ATOM 678 C C . LEU A 1 86 ? 8.112 9.208 -5.270 1.00 92.50 86 LEU A C 1
ATOM 680 O O . LEU A 1 86 ? 9.061 9.423 -6.025 1.00 92.50 86 LEU A O 1
ATOM 684 N N . LYS A 1 87 ? 8.258 8.549 -4.119 1.00 92.12 87 LYS A N 1
ATOM 685 C CA . LYS A 1 87 ? 9.557 8.075 -3.624 1.00 92.12 87 LYS A CA 1
ATOM 686 C C . LYS A 1 87 ? 9.846 6.638 -4.044 1.00 92.12 87 LYS A C 1
ATOM 688 O O . LYS A 1 87 ? 9.045 5.731 -3.829 1.00 92.12 87 LYS A O 1
ATOM 693 N N . GLY A 1 88 ? 11.038 6.432 -4.587 1.00 93.12 88 GLY A N 1
ATOM 694 C CA . GLY A 1 88 ? 11.616 5.127 -4.874 1.00 93.12 88 GLY A CA 1
ATOM 695 C C . GLY A 1 88 ? 12.621 4.684 -3.810 1.00 93.12 88 GLY A C 1
ATOM 696 O O . GLY A 1 88 ? 12.828 5.319 -2.772 1.00 93.12 88 GLY A O 1
ATOM 697 N N . VAL A 1 89 ? 13.297 3.576 -4.093 1.00 93.69 89 VAL A N 1
ATOM 698 C CA . VAL A 1 89 ? 14.417 3.068 -3.291 1.00 93.69 89 VAL A CA 1
ATOM 699 C C . VAL A 1 89 ? 15.688 3.028 -4.126 1.00 93.69 89 VAL A C 1
ATOM 701 O O . VAL A 1 89 ? 15.634 2.873 -5.337 1.00 93.69 89 VAL A O 1
ATOM 704 N N . LYS A 1 90 ? 16.862 3.130 -3.500 1.00 92.31 90 LYS A N 1
ATOM 705 C CA . LYS A 1 90 ? 18.124 3.007 -4.250 1.00 92.31 90 LYS A CA 1
ATOM 706 C C . LYS A 1 90 ? 18.336 1.586 -4.775 1.00 92.31 90 LYS A C 1
ATOM 708 O O . LYS A 1 90 ? 18.784 1.387 -5.896 1.00 92.31 90 LYS A O 1
ATOM 713 N N . LYS A 1 91 ? 17.990 0.594 -3.955 1.00 91.31 91 LYS A N 1
ATOM 714 C CA . LYS A 1 91 ? 18.109 -0.832 -4.259 1.00 91.31 91 LYS A CA 1
ATOM 715 C C . LYS A 1 91 ? 17.011 -1.595 -3.524 1.00 91.31 91 LYS A C 1
ATOM 717 O O . LYS A 1 91 ? 16.622 -1.205 -2.422 1.00 91.31 91 LYS A O 1
ATOM 722 N N . LEU A 1 92 ? 16.526 -2.678 -4.123 1.00 92.56 92 LEU A N 1
ATOM 723 C CA . LEU A 1 92 ? 15.663 -3.632 -3.433 1.00 92.56 92 LEU A CA 1
ATOM 724 C C . LEU A 1 92 ? 16.510 -4.517 -2.512 1.00 92.56 92 LEU A C 1
ATOM 726 O O . LEU A 1 92 ? 17.527 -5.063 -2.927 1.00 92.56 92 LEU A O 1
ATOM 730 N N . MET A 1 93 ? 16.075 -4.654 -1.261 1.00 88.75 93 MET A N 1
ATOM 731 C CA . MET A 1 93 ? 16.717 -5.528 -0.268 1.00 88.75 93 MET A CA 1
ATOM 732 C C . MET A 1 93 ? 16.063 -6.914 -0.195 1.00 88.75 93 MET A C 1
ATOM 734 O O . MET A 1 93 ? 16.511 -7.772 0.559 1.00 88.75 93 MET A O 1
ATOM 738 N N . SER A 1 94 ? 14.975 -7.129 -0.938 1.00 89.62 94 SER A N 1
ATOM 739 C CA . SER A 1 94 ? 14.261 -8.400 -0.950 1.00 89.62 94 SER A CA 1
ATOM 740 C C . SER A 1 94 ? 15.061 -9.461 -1.703 1.00 89.62 94 SER A C 1
ATOM 742 O O . SER A 1 94 ? 15.657 -9.178 -2.737 1.00 89.62 94 SER A O 1
ATOM 744 N N . LYS A 1 95 ? 15.023 -10.711 -1.221 1.00 87.56 95 LYS A N 1
ATOM 745 C CA . LYS A 1 95 ? 15.727 -11.85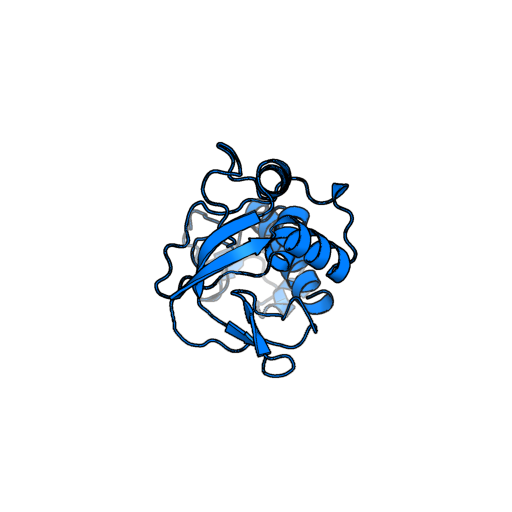0 -1.843 1.00 87.56 95 LYS A CA 1
ATOM 746 C C . LYS A 1 95 ? 15.386 -12.022 -3.323 1.00 87.56 95 LYS A C 1
ATOM 748 O O . LYS A 1 95 ? 16.249 -12.364 -4.119 1.00 87.56 95 LYS A O 1
ATOM 753 N N . ASN A 1 96 ? 14.122 -11.796 -3.670 1.00 87.88 96 ASN A N 1
ATOM 754 C CA . ASN A 1 96 ? 13.650 -11.972 -5.034 1.00 87.88 96 ASN A CA 1
ATOM 755 C C . ASN A 1 96 ? 13.881 -10.728 -5.896 1.00 87.88 96 ASN A C 1
ATOM 757 O O . ASN A 1 96 ? 13.689 -10.832 -7.093 1.00 87.88 96 ASN A O 1
ATOM 761 N N . SER A 1 97 ? 14.233 -9.562 -5.336 1.00 90.69 97 SER A N 1
ATOM 762 C CA . SER A 1 97 ? 14.319 -8.292 -6.081 1.00 90.69 97 SER A CA 1
ATOM 763 C C . SER A 1 97 ? 13.081 -8.015 -6.951 1.00 90.69 97 SER A C 1
ATOM 765 O O . SER A 1 97 ? 13.180 -7.516 -8.073 1.00 90.69 97 SER A O 1
ATOM 767 N N . ALA A 1 98 ? 11.899 -8.380 -6.442 1.00 92.19 98 ALA A N 1
ATOM 768 C CA . ALA A 1 98 ? 10.628 -8.152 -7.116 1.00 92.19 98 ALA A CA 1
ATOM 769 C C . ALA A 1 98 ? 10.230 -6.675 -7.007 1.00 92.19 98 ALA A C 1
ATOM 771 O O . ALA A 1 98 ? 10.186 -6.116 -5.907 1.00 92.19 98 ALA A O 1
ATOM 772 N N . VAL A 1 99 ? 9.943 -6.065 -8.154 1.00 93.00 99 VAL A N 1
ATOM 773 C CA . VAL A 1 99 ? 9.541 -4.661 -8.254 1.00 93.00 99 VAL A CA 1
ATOM 774 C C . VAL A 1 99 ? 8.046 -4.533 -8.003 1.00 93.00 99 VAL A C 1
ATOM 776 O O . VAL A 1 99 ? 7.255 -5.371 -8.436 1.00 93.00 99 VAL A O 1
ATOM 779 N N . GLU A 1 100 ? 7.656 -3.475 -7.302 1.00 93.44 100 GLU A N 1
ATOM 780 C CA . GLU A 1 100 ? 6.247 -3.121 -7.176 1.00 93.44 100 GLU A CA 1
ATOM 781 C C . GLU A 1 100 ? 5.801 -2.197 -8.318 1.00 93.44 100 GLU A C 1
ATOM 783 O O . GLU A 1 100 ? 6.558 -1.286 -8.657 1.00 93.44 100 GLU A O 1
ATOM 788 N N . PRO A 1 101 ? 4.579 -2.372 -8.853 1.00 93.75 101 PRO A N 1
ATOM 789 C CA . PRO A 1 101 ? 4.013 -1.480 -9.865 1.00 93.75 101 PRO A CA 1
ATOM 790 C C . PRO A 1 101 ? 3.980 -0.012 -9.415 1.00 93.75 101 PRO A C 1
ATOM 792 O O . PRO A 1 101 ? 3.674 0.279 -8.252 1.00 93.75 101 PRO A O 1
ATOM 795 N N . LEU A 1 102 ? 4.277 0.913 -10.335 1.00 94.38 102 LEU A N 1
ATOM 796 C CA . LEU A 1 102 ? 4.286 2.350 -10.040 1.00 94.38 102 LEU A CA 1
ATOM 797 C C . LEU A 1 102 ? 2.888 2.893 -9.750 1.00 94.38 102 LEU A C 1
ATOM 799 O O . LEU A 1 102 ? 2.772 3.819 -8.953 1.00 94.38 102 LEU A O 1
ATOM 803 N N . GLU A 1 103 ? 1.841 2.271 -10.291 1.00 94.38 103 GLU A N 1
ATOM 804 C CA . GLU A 1 103 ? 0.443 2.618 -10.030 1.00 94.38 103 GLU A CA 1
ATOM 805 C C . GLU A 1 103 ? 0.155 2.667 -8.524 1.00 94.38 103 GLU A C 1
ATOM 807 O O . GLU A 1 103 ? -0.408 3.633 -8.011 1.00 94.38 103 GLU A O 1
ATOM 812 N N . LYS A 1 104 ? 0.643 1.666 -7.778 1.00 94.38 104 LYS A N 1
ATOM 813 C CA . LYS A 1 104 ? 0.498 1.632 -6.317 1.00 94.38 104 LYS A CA 1
ATOM 814 C C . LYS A 1 104 ? 1.245 2.781 -5.646 1.00 94.38 104 LYS A C 1
ATOM 816 O O . LYS A 1 104 ? 0.768 3.333 -4.664 1.00 94.38 104 LYS A O 1
ATOM 821 N N . GLY A 1 105 ? 2.423 3.137 -6.154 1.00 94.19 105 GLY A N 1
ATOM 822 C CA . GLY A 1 105 ? 3.192 4.280 -5.663 1.00 94.19 105 GLY A CA 1
ATOM 823 C C . GLY A 1 105 ? 2.488 5.618 -5.907 1.00 94.19 105 GLY A C 1
ATOM 824 O O . GLY A 1 105 ? 2.462 6.457 -5.010 1.00 94.19 105 GLY A O 1
ATOM 825 N N . ILE A 1 106 ? 1.891 5.795 -7.087 1.00 95.00 106 ILE A N 1
ATOM 826 C CA . ILE A 1 106 ? 1.142 7.000 -7.469 1.00 95.00 106 ILE A CA 1
ATOM 827 C C . ILE A 1 106 ? -0.069 7.186 -6.554 1.00 95.00 106 ILE A C 1
ATOM 829 O O . ILE A 1 106 ? -0.211 8.242 -5.939 1.00 95.00 106 ILE A O 1
ATOM 833 N N . LEU A 1 107 ? -0.894 6.147 -6.394 1.00 94.88 107 LEU A N 1
ATOM 834 C CA . LEU A 1 107 ? -2.072 6.206 -5.524 1.00 94.88 107 LEU A CA 1
ATOM 835 C C . LEU A 1 107 ? -1.686 6.518 -4.068 1.00 94.88 107 LEU A C 1
ATOM 837 O O . LEU A 1 107 ? -2.341 7.328 -3.417 1.00 94.88 107 LEU A O 1
ATOM 841 N N . ARG A 1 108 ? -0.572 5.964 -3.568 1.00 94.50 108 ARG A N 1
ATOM 842 C CA . ARG A 1 108 ? -0.050 6.314 -2.232 1.00 94.50 108 ARG A CA 1
ATOM 843 C C . ARG A 1 108 ? 0.330 7.783 -2.103 1.00 94.50 108 ARG A C 1
ATOM 845 O O . ARG A 1 108 ? 0.088 8.378 -1.059 1.00 94.50 108 ARG A O 1
ATOM 852 N N . SER A 1 109 ? 0.943 8.348 -3.144 1.00 93.69 109 SER A N 1
ATOM 853 C CA . SER A 1 109 ? 1.333 9.762 -3.176 1.00 93.69 109 SER A CA 1
ATOM 854 C C . SER A 1 109 ? 0.108 10.672 -3.087 1.00 93.69 109 SER A C 1
ATOM 856 O O . SER A 1 109 ? 0.106 11.623 -2.309 1.00 93.69 109 SER A O 1
ATOM 858 N N . ILE A 1 110 ? -0.954 10.336 -3.825 1.00 93.69 110 ILE A N 1
ATOM 859 C CA . ILE A 1 110 ? -2.216 11.090 -3.839 1.00 93.69 110 ILE A CA 1
ATOM 860 C C . ILE A 1 110 ? -2.888 11.078 -2.470 1.00 93.69 110 ILE A C 1
ATOM 862 O O . ILE A 1 110 ? -3.289 12.129 -1.976 1.00 93.69 110 ILE A O 1
ATOM 866 N N . HIS A 1 111 ? -2.952 9.907 -1.837 1.00 94.19 111 HIS A N 1
ATOM 867 C CA . HIS A 1 111 ? -3.557 9.747 -0.512 1.00 94.19 111 HIS A CA 1
ATOM 868 C C . HIS A 1 111 ? -2.612 10.115 0.638 1.00 94.19 111 HIS A C 1
ATOM 870 O O . HIS A 1 111 ? -2.971 9.971 1.801 1.00 94.19 111 HIS A O 1
ATOM 876 N N . ASN A 1 112 ? -1.406 10.612 0.341 1.00 92.81 112 ASN A N 1
ATOM 877 C CA . ASN A 1 112 ? -0.403 11.008 1.331 1.00 92.81 112 ASN A CA 1
ATOM 878 C C . ASN A 1 112 ? -0.114 9.913 2.382 1.00 92.81 112 ASN A C 1
ATOM 880 O O . ASN A 1 112 ? -0.028 10.185 3.582 1.00 92.81 112 ASN A O 1
ATOM 884 N N . ILE A 1 113 ? 0.038 8.662 1.935 1.00 93.88 113 ILE A N 1
ATOM 885 C CA . ILE A 1 113 ? 0.370 7.528 2.808 1.00 93.88 113 ILE A CA 1
ATOM 886 C C . ILE A 1 113 ? 1.808 7.049 2.595 1.00 93.88 113 ILE A C 1
ATOM 888 O O . ILE A 1 113 ? 2.329 6.968 1.480 1.00 93.88 113 ILE A O 1
ATOM 892 N N . SER A 1 114 ? 2.463 6.704 3.698 1.00 88.25 114 SER A N 1
ATOM 893 C CA . SER A 1 114 ? 3.789 6.091 3.730 1.00 88.25 114 SER A CA 1
ATOM 894 C C . SER A 1 114 ? 3.688 4.569 3.858 1.00 88.25 114 SER A C 1
ATOM 896 O O . SER A 1 114 ? 2.727 4.041 4.410 1.00 88.25 114 SER A O 1
ATOM 898 N N . ILE A 1 115 ? 4.699 3.853 3.359 1.00 90.88 115 ILE A N 1
ATOM 899 C CA . ILE A 1 115 ? 4.774 2.392 3.462 1.00 90.88 115 ILE A CA 1
ATOM 900 C C . ILE A 1 115 ? 6.062 1.925 4.123 1.00 90.88 115 ILE A C 1
ATOM 902 O O . ILE A 1 115 ? 7.127 2.531 3.973 1.00 90.88 115 ILE A O 1
ATOM 906 N N . ASN A 1 116 ? 5.963 0.780 4.786 1.00 90.88 116 ASN A N 1
ATOM 907 C CA . ASN A 1 116 ? 7.101 0.032 5.286 1.00 90.88 116 ASN A CA 1
ATOM 908 C C . ASN A 1 116 ? 7.754 -0.835 4.205 1.00 90.88 116 ASN A C 1
ATOM 910 O O . ASN A 1 116 ? 7.263 -0.990 3.086 1.00 90.88 116 ASN A O 1
ATOM 914 N N . LYS A 1 117 ? 8.909 -1.417 4.553 1.00 87.69 117 LYS A N 1
ATOM 915 C CA . LYS A 1 117 ? 9.726 -2.243 3.645 1.00 87.69 117 LYS A CA 1
ATOM 916 C C . LYS A 1 117 ? 8.999 -3.492 3.124 1.00 87.69 117 LYS A C 1
ATOM 918 O O . LYS A 1 117 ? 9.392 -4.028 2.092 1.00 87.69 117 LYS A O 1
ATOM 923 N N . ASP A 1 118 ? 7.981 -3.958 3.834 1.00 87.94 118 ASP A N 1
ATOM 924 C CA . ASP A 1 118 ? 7.129 -5.096 3.472 1.00 87.94 118 ASP A CA 1
ATOM 925 C C . ASP A 1 118 ? 5.894 -4.691 2.645 1.00 87.94 118 ASP A C 1
ATOM 927 O O . ASP A 1 118 ? 5.151 -5.557 2.195 1.00 87.94 118 ASP A O 1
ATOM 931 N N . GLY A 1 119 ? 5.690 -3.390 2.406 1.00 88.06 119 GLY A N 1
ATOM 932 C CA . GLY A 1 119 ? 4.543 -2.853 1.673 1.00 88.06 119 GLY A CA 1
ATOM 933 C C . GLY A 1 119 ? 3.312 -2.561 2.536 1.00 88.06 119 GLY A C 1
ATOM 934 O O . GLY A 1 119 ? 2.296 -2.146 1.981 1.00 88.06 119 GLY A O 1
ATOM 935 N N . THR A 1 120 ? 3.392 -2.740 3.860 1.00 92.62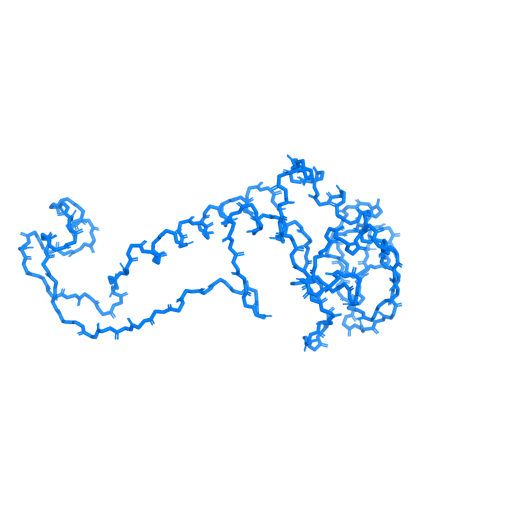 120 THR A N 1
ATOM 936 C CA . THR A 1 120 ? 2.300 -2.406 4.790 1.00 92.62 120 THR A CA 1
ATOM 937 C C . THR A 1 120 ? 2.276 -0.915 5.133 1.00 92.62 120 THR A C 1
ATOM 939 O O . THR A 1 120 ? 3.326 -0.268 5.206 1.00 92.62 120 THR A O 1
ATOM 942 N N . CYS A 1 121 ? 1.079 -0.372 5.364 1.00 94.19 121 CYS A N 1
ATOM 943 C CA . CYS A 1 121 ? 0.894 0.942 5.986 1.00 94.19 121 CYS A CA 1
ATOM 944 C C . CYS A 1 121 ? 0.816 0.732 7.500 1.00 94.19 121 CYS A C 1
ATOM 946 O O . CYS A 1 121 ? 0.126 -0.184 7.948 1.00 94.19 121 CYS A O 1
ATOM 948 N N . ARG A 1 122 ? 1.546 1.527 8.282 1.00 94.12 122 ARG A N 1
ATOM 949 C CA . ARG A 1 122 ? 1.547 1.422 9.747 1.00 94.12 122 ARG A CA 1
ATOM 950 C C . ARG A 1 122 ? 1.443 2.804 10.359 1.00 94.12 122 ARG A C 1
ATOM 952 O O . ARG A 1 122 ? 1.992 3.759 9.815 1.00 94.12 122 ARG A O 1
ATOM 959 N N . TYR A 1 123 ? 0.759 2.862 11.489 1.00 93.88 123 TYR A N 1
ATOM 960 C CA . TYR A 1 123 ? 0.677 4.038 12.330 1.00 93.88 123 TYR A CA 1
ATOM 961 C C . TYR A 1 123 ? 1.235 3.659 13.696 1.00 93.88 123 TYR A C 1
ATOM 963 O O . TYR A 1 123 ? 0.669 2.800 14.371 1.00 93.88 123 TYR A O 1
ATOM 971 N N . ASP A 1 124 ? 2.360 4.261 14.068 1.00 93.38 124 ASP A N 1
ATOM 972 C CA . ASP A 1 124 ? 2.991 4.000 15.356 1.00 93.38 124 ASP A CA 1
ATOM 973 C C . ASP A 1 124 ? 2.285 4.838 16.430 1.00 93.38 124 ASP A C 1
ATOM 975 O O . ASP A 1 124 ? 2.193 6.062 16.319 1.00 93.38 124 ASP A O 1
ATOM 979 N N . MET A 1 125 ? 1.769 4.175 17.463 1.00 92.69 125 MET A N 1
ATOM 980 C CA . MET A 1 125 ? 1.124 4.813 18.610 1.00 92.69 125 MET A CA 1
ATOM 981 C C . MET A 1 125 ? 1.520 4.107 19.906 1.00 92.69 125 MET A C 1
ATOM 983 O O . MET A 1 125 ? 1.851 2.923 19.885 1.00 92.69 125 MET A O 1
ATOM 987 N N . SER A 1 126 ? 1.477 4.836 21.020 1.00 93.12 126 SER A N 1
ATOM 988 C CA . SER A 1 126 ? 1.624 4.254 22.355 1.00 93.12 126 SER A CA 1
ATOM 989 C C . SER A 1 126 ? 0.276 3.734 22.836 1.00 93.12 126 SER A C 1
ATOM 991 O O . SER A 1 126 ? -0.707 4.476 22.828 1.00 93.12 126 SER A O 1
ATOM 993 N N . ASP A 1 127 ? 0.236 2.482 23.271 1.00 92.62 127 ASP A N 1
ATOM 994 C CA . ASP A 1 127 ? -0.940 1.848 23.847 1.00 92.62 127 ASP A CA 1
ATOM 995 C C . ASP A 1 127 ? -1.017 2.076 25.364 1.00 92.62 127 ASP A C 1
ATOM 997 O O . ASP A 1 127 ? -0.011 2.108 26.075 1.00 92.62 127 ASP A O 1
ATOM 1001 N N . ILE A 1 128 ? -2.241 2.262 25.864 1.00 93.81 128 ILE A N 1
ATOM 1002 C CA . ILE A 1 128 ? -2.544 2.347 27.294 1.00 93.81 128 ILE A CA 1
ATOM 1003 C C . ILE A 1 128 ? -3.621 1.301 27.581 1.00 93.81 128 ILE A C 1
ATOM 1005 O O . ILE A 1 128 ? -4.681 1.347 26.952 1.00 93.81 128 ILE A O 1
ATOM 1009 N N . PRO A 1 129 ? -3.386 0.363 28.513 1.00 94.88 129 PRO A N 1
ATOM 1010 C CA . PRO A 1 129 ? -4.379 -0.644 28.838 1.00 94.88 129 PRO A CA 1
ATOM 1011 C C . PRO A 1 129 ? -5.575 0.004 29.535 1.00 94.88 129 PRO A C 1
ATOM 1013 O O . PRO A 1 129 ? -5.422 0.752 30.503 1.00 94.88 129 PRO A O 1
ATOM 1016 N N . ILE A 1 130 ? -6.770 -0.335 29.065 1.00 96.44 130 ILE A N 1
ATOM 1017 C CA . ILE A 1 130 ? -8.038 0.041 29.683 1.00 96.44 130 ILE A CA 1
ATOM 1018 C C . ILE A 1 130 ? -8.907 -1.203 29.831 1.00 96.44 130 ILE A C 1
ATOM 1020 O O . ILE A 1 130 ? -8.802 -2.143 29.047 1.00 96.44 130 ILE A O 1
ATOM 1024 N N . THR A 1 131 ? -9.764 -1.207 30.844 1.00 97.38 131 THR A N 1
ATOM 1025 C CA . THR A 1 131 ? -10.759 -2.269 31.042 1.00 97.38 131 THR A CA 1
ATOM 1026 C C . THR A 1 131 ? -12.172 -1.769 30.795 1.00 97.38 131 THR A C 1
ATOM 1028 O O . THR A 1 131 ? -13.043 -2.555 30.455 1.00 97.38 131 THR A O 1
ATOM 1031 N N . HIS A 1 132 ? -12.403 -0.463 30.943 1.00 98.00 132 HIS A N 1
ATOM 1032 C CA . HIS A 1 132 ? -13.705 0.159 30.761 1.00 98.00 132 HIS A CA 1
ATOM 1033 C C . HIS A 1 132 ? -13.571 1.460 29.975 1.00 98.00 132 HIS A C 1
ATOM 1035 O O . HIS A 1 132 ? -12.539 2.130 30.051 1.00 98.00 132 HIS A O 1
ATOM 1041 N N . PHE A 1 133 ? -14.636 1.837 29.277 1.00 97.75 133 PHE A N 1
ATOM 1042 C CA . PHE A 1 133 ? -14.765 3.130 28.611 1.00 97.75 133 PHE A CA 1
ATOM 1043 C C . PHE A 1 133 ? -16.122 3.752 28.925 1.00 97.75 133 PHE A C 1
ATOM 1045 O O . PHE A 1 133 ? -17.097 3.037 29.195 1.00 97.75 133 PHE A O 1
ATOM 1052 N N . LYS A 1 134 ? -16.193 5.087 28.876 1.00 97.94 134 LYS A N 1
ATOM 1053 C CA . LYS A 1 134 ? -17.478 5.780 28.906 1.00 97.94 134 LYS A CA 1
ATOM 1054 C C . LYS A 1 134 ? -17.973 6.116 27.514 1.00 97.94 134 LYS A C 1
ATOM 1056 O O . LYS A 1 134 ? -17.218 6.600 26.672 1.00 97.94 134 LYS A O 1
ATOM 1061 N N . LYS A 1 135 ? -19.272 5.936 27.297 1.00 97.06 135 LYS A N 1
ATOM 1062 C CA . LYS A 1 135 ? -19.947 6.299 26.047 1.00 97.06 135 LYS A CA 1
ATOM 1063 C C . LYS A 1 135 ? -19.763 7.783 25.714 1.00 97.06 135 LYS A C 1
ATOM 1065 O O . LYS A 1 135 ? -19.447 8.113 24.569 1.00 97.06 135 LYS A O 1
ATOM 1070 N N . SER A 1 136 ? -19.914 8.665 26.708 1.00 96.31 136 SER A N 1
ATOM 1071 C CA . SER A 1 136 ? -19.751 10.115 26.525 1.00 96.31 136 SER A CA 1
ATOM 1072 C C . SER A 1 136 ? -18.323 10.534 26.164 1.00 96.31 136 SER A C 1
ATOM 1074 O O . SER A 1 136 ? -18.151 11.491 25.416 1.00 96.31 136 SER A O 1
ATOM 1076 N N . GLU A 1 137 ? -17.301 9.803 26.621 1.00 96.00 137 GLU A N 1
ATOM 1077 C CA . GLU A 1 137 ? -15.891 10.087 26.307 1.00 96.00 137 GLU A CA 1
ATOM 1078 C C . GLU A 1 137 ? -15.551 9.772 24.837 1.00 96.00 137 GLU A C 1
ATOM 1080 O O . GLU A 1 137 ? -14.639 10.376 24.274 1.00 96.00 137 GLU A O 1
ATOM 1085 N N . LEU A 1 138 ? -16.309 8.871 24.198 1.00 95.19 138 LEU A N 1
ATOM 1086 C CA . LEU A 1 138 ? -16.128 8.466 22.798 1.00 95.19 138 LEU A CA 1
ATOM 1087 C C . LEU A 1 138 ? -17.126 9.103 21.827 1.00 95.19 138 LEU A C 1
ATOM 1089 O O . LEU A 1 138 ? -17.071 8.826 20.631 1.00 95.19 138 LEU A O 1
ATOM 1093 N N . ASN A 1 139 ? -18.031 9.954 22.321 1.00 95.00 139 ASN A N 1
ATOM 1094 C CA . ASN A 1 139 ? -19.097 10.578 21.531 1.00 95.00 139 ASN A CA 1
ATOM 1095 C C . ASN A 1 139 ? -19.961 9.562 20.751 1.00 95.00 139 ASN A C 1
ATOM 1097 O O . ASN A 1 139 ? -20.393 9.838 19.631 1.00 95.00 139 ASN A O 1
ATOM 1101 N N . LEU A 1 140 ? -20.214 8.382 21.330 1.00 95.75 140 LEU A N 1
ATOM 1102 C CA . LEU A 1 140 ? -21.028 7.337 20.700 1.00 95.75 140 LEU A CA 1
ATOM 1103 C C . LEU A 1 140 ? -22.522 7.545 20.980 1.00 95.75 140 LEU A C 1
ATOM 1105 O O . LEU A 1 140 ? -22.927 7.831 22.111 1.00 95.75 140 LEU A O 1
ATOM 1109 N N . SER A 1 141 ? -23.369 7.344 19.968 1.00 97.00 141 SER A N 1
ATOM 1110 C CA . SER A 1 141 ? -24.823 7.281 20.160 1.00 97.00 141 SER A CA 1
ATOM 1111 C C . SER A 1 141 ? -25.250 5.947 20.793 1.00 97.00 141 SER A C 1
ATOM 1113 O O . SER A 1 141 ? -24.514 4.961 20.745 1.00 97.00 141 SER A O 1
ATOM 1115 N N . SER A 1 142 ? -26.454 5.891 21.385 1.00 96.38 142 SER A N 1
ATOM 1116 C CA . SER A 1 142 ? -27.027 4.626 21.893 1.00 96.38 142 SER A CA 1
ATOM 1117 C C . SER A 1 142 ? -27.094 3.558 20.803 1.00 96.38 142 SER A C 1
ATOM 1119 O O . SER A 1 142 ? -26.767 2.401 21.034 1.00 96.38 142 SER A O 1
ATOM 1121 N N . GLU A 1 143 ? -27.480 3.965 19.595 1.00 97.50 143 GLU A N 1
ATOM 1122 C CA . GLU A 1 143 ? -27.653 3.072 18.455 1.00 97.50 143 GLU A CA 1
ATOM 1123 C C . GLU A 1 143 ? -26.315 2.512 17.954 1.00 97.50 143 GLU A C 1
ATOM 1125 O O . GLU A 1 143 ? -26.214 1.317 17.687 1.00 97.50 143 GLU A O 1
ATOM 1130 N N . GLN A 1 144 ? -25.263 3.339 17.906 1.00 97.12 144 GLN A N 1
ATOM 1131 C CA . GLN A 1 144 ? -23.911 2.887 17.563 1.00 97.12 144 GLN A CA 1
ATOM 1132 C C . GLN A 1 144 ? -23.366 1.901 18.599 1.00 97.12 144 GLN A C 1
ATOM 1134 O O . GLN A 1 144 ? -22.820 0.867 18.225 1.00 97.12 144 GLN A O 1
ATOM 1139 N N . LEU A 1 145 ? -23.534 2.203 19.890 1.00 96.88 145 LEU A N 1
ATOM 1140 C CA . LEU A 1 145 ? -23.036 1.364 20.979 1.00 96.88 145 LEU A CA 1
ATOM 1141 C C . LEU A 1 145 ? -23.701 -0.022 20.972 1.00 96.88 145 LEU A C 1
ATOM 1143 O O . LEU A 1 145 ? -23.007 -1.039 20.995 1.00 96.88 145 LEU A O 1
ATOM 1147 N N . VAL A 1 146 ? -25.032 -0.058 20.835 1.00 97.25 146 VAL A N 1
ATOM 1148 C CA . VAL A 1 146 ? -25.799 -1.307 20.699 1.00 97.25 146 VAL A CA 1
ATOM 1149 C C . VAL A 1 146 ? -25.448 -2.044 19.406 1.00 97.25 146 VAL A C 1
ATOM 1151 O O . VAL A 1 146 ? -25.327 -3.267 19.416 1.00 97.25 146 VAL A O 1
ATOM 1154 N N . GLY A 1 147 ? -25.218 -1.325 18.303 1.00 97.88 147 GLY A N 1
ATOM 1155 C CA . GLY A 1 147 ? -24.785 -1.909 17.030 1.00 97.88 147 GLY A CA 1
ATOM 1156 C C . GLY A 1 147 ? -23.412 -2.590 17.089 1.00 97.88 147 GLY A C 1
ATOM 1157 O O . GLY A 1 147 ? -23.184 -3.558 16.367 1.00 97.88 147 GLY A O 1
ATOM 1158 N N . LEU A 1 148 ? -22.521 -2.128 17.972 1.00 96.81 148 LEU A N 1
ATOM 1159 C CA . LEU A 1 148 ? -21.229 -2.765 18.265 1.00 96.81 148 LEU A CA 1
ATOM 1160 C C . LEU A 1 148 ? -21.353 -3.971 19.218 1.00 96.81 148 LEU A C 1
ATOM 1162 O O . LEU A 1 148 ? -20.385 -4.702 19.405 1.00 96.81 148 LEU A O 1
ATOM 1166 N N . GLY A 1 149 ? -22.534 -4.202 19.802 1.00 97.44 149 GLY A N 1
ATOM 1167 C CA . GLY A 1 149 ? -22.816 -5.320 20.708 1.00 97.44 149 GLY A CA 1
ATOM 1168 C C . GLY A 1 149 ? -22.782 -4.969 22.198 1.00 97.44 149 GLY A C 1
ATOM 1169 O O . GLY A 1 149 ? -23.088 -5.830 23.021 1.00 97.44 149 GLY A O 1
ATOM 1170 N N . TYR A 1 150 ? -22.476 -3.722 22.559 1.00 97.75 150 TYR A N 1
ATOM 1171 C CA . TYR A 1 150 ? -22.4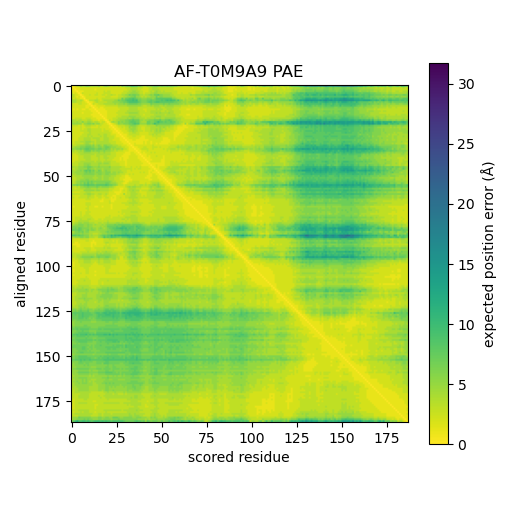60 -3.268 23.951 1.00 97.75 150 TYR A CA 1
ATOM 1172 C C . TYR A 1 150 ? -23.870 -2.899 24.447 1.00 97.75 150 TYR A C 1
ATOM 1174 O O . TYR A 1 150 ? -24.703 -2.435 23.664 1.00 97.75 150 TYR A O 1
ATOM 1182 N N . PRO A 1 151 ? -24.175 -3.056 25.747 1.00 97.06 151 PRO A N 1
ATOM 1183 C CA . PRO A 1 151 ? -25.427 -2.551 26.299 1.00 97.06 151 PRO A CA 1
ATOM 1184 C C . PRO A 1 151 ? -25.448 -1.012 26.270 1.00 97.06 151 PRO A C 1
ATOM 1186 O O . PRO A 1 151 ? -24.408 -0.366 26.370 1.00 97.06 151 PRO A O 1
ATOM 1189 N N . ASP A 1 152 ? -26.634 -0.400 26.167 1.00 96.94 152 ASP A N 1
ATOM 1190 C CA . ASP A 1 152 ? -26.769 1.066 26.224 1.00 96.94 152 ASP A CA 1
ATOM 1191 C C . ASP A 1 152 ? -26.594 1.581 27.662 1.00 96.94 152 ASP A C 1
ATOM 1193 O O . ASP A 1 152 ? -27.552 1.903 28.366 1.00 96.94 152 ASP A O 1
ATOM 1197 N N . GLN A 1 153 ? -25.346 1.584 28.123 1.00 96.94 153 GLN A N 1
ATOM 1198 C CA . GLN A 1 153 ? -24.922 2.032 29.444 1.00 96.94 153 GLN A CA 1
ATOM 1199 C C . GLN A 1 153 ? -23.827 3.086 29.308 1.00 96.94 153 GLN A C 1
ATOM 1201 O O . GLN A 1 153 ? -23.084 3.110 28.327 1.00 96.94 153 GLN A O 1
ATOM 1206 N N . GLU A 1 154 ? -23.712 3.963 30.306 1.00 97.00 154 GLU A N 1
ATOM 1207 C CA . GLU A 1 154 ? -22.696 5.016 30.272 1.00 97.00 154 GLU A CA 1
ATOM 1208 C C . GLU A 1 154 ? -21.280 4.460 30.453 1.00 97.00 154 GLU A C 1
ATOM 1210 O O . GLU A 1 154 ? -20.364 4.968 29.824 1.00 97.00 154 GLU A O 1
ATOM 1215 N N . LEU A 1 155 ? -21.097 3.416 31.266 1.00 98.00 155 LEU A N 1
ATOM 1216 C CA . LEU A 1 155 ? -19.811 2.765 31.522 1.00 98.00 155 LEU A CA 1
ATOM 1217 C C . LEU A 1 155 ? -19.892 1.305 31.071 1.00 98.00 155 LEU A C 1
ATOM 1219 O O . LEU A 1 155 ? -20.743 0.572 31.568 1.00 98.00 155 LEU A O 1
ATOM 1223 N N . ASN A 1 156 ? -19.000 0.886 30.174 1.00 98.00 156 ASN A N 1
ATOM 1224 C CA . ASN A 1 156 ? -18.962 -0.478 29.640 1.00 98.00 156 ASN A CA 1
ATOM 1225 C C . ASN A 1 156 ? -17.567 -1.076 29.796 1.00 98.00 156 ASN A C 1
ATOM 1227 O O . ASN A 1 156 ? -16.575 -0.355 29.687 1.00 98.00 156 ASN A O 1
ATOM 1231 N N . GLU A 1 157 ? -17.498 -2.386 30.025 1.00 98.19 157 GLU A N 1
ATOM 1232 C CA . GLU A 1 157 ? -16.258 -3.154 29.887 1.00 98.19 157 GLU A CA 1
ATOM 1233 C C . GLU A 1 157 ? -15.924 -3.295 28.397 1.00 98.19 157 GLU A C 1
ATOM 1235 O O . GLU A 1 157 ? -16.811 -3.602 27.603 1.00 98.19 157 GLU A O 1
ATOM 1240 N N . ILE A 1 158 ? -14.672 -3.048 28.006 1.00 97.62 158 ILE A N 1
ATOM 1241 C CA . ILE A 1 158 ? -14.243 -3.162 26.605 1.00 97.62 158 ILE A CA 1
ATOM 1242 C C . ILE A 1 158 ? -14.067 -4.631 26.203 1.00 97.62 158 ILE A C 1
ATOM 1244 O O . ILE A 1 158 ? -13.520 -5.432 26.964 1.00 97.62 158 ILE A O 1
ATOM 1248 N N . TYR A 1 159 ? -14.495 -4.999 24.995 1.00 97.62 159 TYR A N 1
ATOM 1249 C CA . TYR A 1 159 ? -14.270 -6.348 24.487 1.00 97.62 159 TYR A CA 1
ATOM 1250 C C . TYR A 1 159 ? -12.793 -6.618 24.171 1.00 97.62 159 TYR A C 1
ATOM 1252 O O . TYR A 1 159 ? -12.063 -5.702 23.796 1.00 97.62 159 TYR A O 1
ATOM 1260 N N . PRO A 1 160 ? -12.332 -7.886 24.252 1.00 96.19 160 PRO A N 1
ATOM 1261 C CA . PRO A 1 160 ? -10.903 -8.213 24.184 1.00 96.19 160 PRO A CA 1
ATOM 1262 C C . PRO A 1 160 ? -10.151 -7.779 22.915 1.00 96.19 160 PRO A C 1
ATOM 1264 O O . PRO A 1 160 ? -8.924 -7.740 22.932 1.00 96.19 160 PRO A O 1
ATOM 1267 N N . GLN A 1 161 ? -10.850 -7.527 21.805 1.00 96.94 161 GLN A N 1
ATOM 1268 C CA . GLN A 1 161 ? -10.252 -7.148 20.517 1.00 96.94 161 GLN A CA 1
ATOM 1269 C C . GLN A 1 161 ? -10.639 -5.738 20.064 1.00 96.94 161 GLN A C 1
ATOM 1271 O O . GLN A 1 161 ? -10.182 -5.291 19.009 1.00 96.94 161 GLN A O 1
ATOM 1276 N N . ASP A 1 162 ? -11.450 -5.041 20.855 1.00 96.69 162 ASP A N 1
ATOM 1277 C CA . ASP A 1 162 ? -11.853 -3.681 20.553 1.00 96.69 162 ASP A CA 1
ATOM 1278 C C . ASP A 1 162 ? -10.759 -2.718 21.008 1.00 96.69 162 ASP A C 1
ATOM 1280 O O . ASP A 1 162 ? -10.113 -2.901 22.041 1.00 96.69 162 ASP A O 1
ATOM 1284 N N . ILE A 1 163 ? -10.537 -1.678 20.209 1.00 95.94 163 ILE A N 1
ATOM 1285 C CA . ILE A 1 163 ? -9.524 -0.661 20.469 1.00 95.94 163 ILE A CA 1
ATOM 1286 C C . ILE A 1 163 ? -10.120 0.726 20.279 1.00 95.94 163 ILE A C 1
ATOM 1288 O O . ILE A 1 163 ? -10.936 0.960 19.389 1.00 95.94 163 ILE A O 1
ATOM 1292 N N . ILE A 1 164 ? -9.658 1.663 21.098 1.00 95.62 164 ILE A N 1
ATOM 1293 C CA . ILE A 1 164 ? -9.964 3.083 20.960 1.00 95.62 164 ILE A CA 1
ATOM 1294 C C . ILE A 1 164 ? -8.701 3.747 20.433 1.00 95.62 164 ILE A C 1
ATOM 1296 O O . ILE A 1 164 ? -7.650 3.691 21.070 1.00 95.62 164 ILE A O 1
ATOM 1300 N N . ILE A 1 165 ? -8.795 4.348 19.251 1.00 95.56 165 ILE A N 1
ATOM 1301 C CA . ILE A 1 165 ? -7.651 4.959 18.575 1.00 95.56 165 ILE A CA 1
ATOM 1302 C C . ILE A 1 165 ? -7.692 6.490 18.679 1.00 95.56 165 ILE A C 1
ATOM 1304 O O . ILE A 1 165 ? -8.777 7.074 18.687 1.00 95.56 165 ILE A O 1
ATOM 1308 N N . PRO A 1 166 ? -6.531 7.169 18.702 1.00 94.75 166 PRO A N 1
ATOM 1309 C CA . PRO A 1 166 ? -6.476 8.623 18.603 1.00 94.75 166 PRO A CA 1
ATOM 1310 C C . PRO A 1 166 ? -7.042 9.132 17.271 1.00 94.75 166 PRO A C 1
ATOM 1312 O O . PRO A 1 166 ? -6.885 8.488 16.231 1.00 94.75 166 PRO A O 1
ATOM 1315 N N . GLU A 1 167 ? -7.605 10.341 17.272 1.00 94.38 167 GLU A N 1
ATOM 1316 C CA . GLU A 1 167 ? -8.184 10.961 16.071 1.00 94.38 167 GLU A CA 1
ATOM 1317 C C . GLU A 1 167 ? -7.162 11.107 14.928 1.00 94.38 167 GLU A C 1
ATOM 1319 O O . GLU A 1 167 ? -7.484 10.902 13.758 1.00 94.38 167 GLU A O 1
ATOM 1324 N N . ASP A 1 168 ? -5.900 11.390 15.251 1.00 95.00 168 ASP A N 1
ATOM 1325 C CA . ASP A 1 168 ? -4.834 11.492 14.250 1.00 95.00 168 ASP A CA 1
ATOM 1326 C C . ASP A 1 168 ? -4.524 10.143 13.58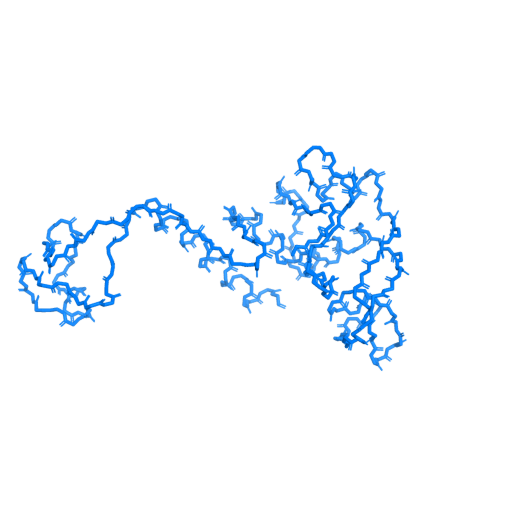2 1.00 95.00 168 ASP A C 1
ATOM 1328 O O . ASP A 1 168 ? -4.252 10.093 12.378 1.00 95.00 168 ASP A O 1
ATOM 1332 N N . SER A 1 169 ? -4.657 9.036 14.324 1.00 95.56 169 SER A N 1
ATOM 1333 C CA . SER A 1 169 ? -4.577 7.688 13.753 1.00 95.56 169 SER A CA 1
ATOM 1334 C C . SER A 1 169 ? -5.753 7.431 12.816 1.00 95.56 169 SER A C 1
ATOM 1336 O O . SER A 1 169 ? -5.553 6.958 11.697 1.00 95.56 169 SER A O 1
ATOM 1338 N N . ALA A 1 170 ? -6.964 7.826 13.222 1.00 95.50 170 ALA A N 1
ATOM 1339 C CA . ALA A 1 170 ? -8.160 7.699 12.394 1.00 95.50 170 ALA A CA 1
ATOM 1340 C C . ALA A 1 170 ? -8.035 8.485 11.074 1.00 95.50 170 ALA A C 1
ATOM 1342 O O . ALA A 1 170 ? -8.351 7.945 10.015 1.00 95.50 170 ALA A O 1
ATOM 1343 N N . LYS A 1 171 ? -7.493 9.713 11.101 1.00 96.44 171 LYS A N 1
ATOM 1344 C CA . LYS A 1 171 ? -7.218 10.515 9.889 1.00 96.44 171 LYS A CA 1
ATOM 1345 C C . LYS A 1 171 ? -6.264 9.800 8.932 1.00 96.44 171 LYS A C 1
ATOM 1347 O O . LYS A 1 171 ? -6.503 9.775 7.726 1.00 96.44 171 LYS A O 1
ATOM 1352 N N . TYR A 1 172 ? -5.197 9.195 9.453 1.00 96.62 172 TYR A N 1
ATOM 1353 C CA . TYR A 1 172 ? -4.268 8.424 8.626 1.00 96.62 172 TYR A CA 1
ATOM 1354 C C . TYR A 1 172 ? -4.911 7.141 8.076 1.00 96.62 172 TYR A C 1
ATOM 1356 O O . TYR A 1 172 ? -4.778 6.855 6.888 1.00 96.62 172 TYR A O 1
ATOM 1364 N N . LEU A 1 173 ? -5.641 6.386 8.902 1.00 96.56 173 LEU A N 1
ATOM 1365 C CA . LEU A 1 173 ? -6.333 5.166 8.473 1.00 96.56 173 LEU A CA 1
ATOM 1366 C C . LEU A 1 173 ? -7.421 5.450 7.431 1.00 96.56 173 LEU A C 1
ATOM 1368 O O . LEU A 1 173 ? -7.590 4.650 6.516 1.00 96.56 173 LEU A O 1
ATOM 1372 N N . LEU A 1 174 ? -8.091 6.602 7.504 1.00 97.44 174 LEU A N 1
ATOM 1373 C CA . LEU A 1 174 ? -9.030 7.049 6.477 1.00 97.44 174 LEU A CA 1
ATOM 1374 C C . LEU A 1 174 ? -8.332 7.248 5.124 1.00 97.44 174 LEU A C 1
ATOM 1376 O O . LEU A 1 174 ? -8.831 6.792 4.098 1.00 97.44 174 LEU A O 1
ATOM 1380 N N . ASN A 1 175 ? -7.141 7.855 5.111 1.00 97.19 175 ASN A N 1
ATOM 1381 C CA . ASN A 1 175 ? -6.339 7.965 3.889 1.00 97.19 175 ASN A CA 1
ATOM 1382 C C . ASN A 1 175 ? -5.923 6.589 3.349 1.00 97.19 175 ASN A C 1
ATOM 1384 O O . ASN A 1 175 ? -5.925 6.369 2.138 1.00 97.19 175 ASN A O 1
ATOM 1388 N N . VAL A 1 176 ? -5.584 5.648 4.238 1.00 97.31 176 VAL A N 1
ATOM 1389 C CA . VAL A 1 176 ? -5.280 4.262 3.852 1.00 97.31 176 VAL A CA 1
ATOM 1390 C C . VAL A 1 176 ? -6.513 3.577 3.257 1.00 97.31 176 VAL A C 1
ATOM 1392 O O . VAL A 1 176 ? -6.377 2.910 2.235 1.00 97.31 176 VAL A O 1
ATOM 1395 N N . ALA A 1 177 ? -7.700 3.762 3.838 1.00 97.75 177 ALA A N 1
ATOM 1396 C CA . ALA A 1 177 ? -8.951 3.213 3.317 1.00 97.75 177 ALA A CA 1
ATOM 1397 C C . ALA A 1 177 ? -9.258 3.756 1.912 1.00 97.75 177 ALA A C 1
ATOM 1399 O O . ALA A 1 177 ? -9.417 2.968 0.984 1.00 97.75 177 ALA A O 1
ATOM 1400 N N . ASN A 1 178 ? -9.186 5.079 1.721 1.00 97.19 178 ASN A N 1
ATOM 1401 C CA . ASN A 1 178 ? -9.370 5.712 0.408 1.00 97.19 178 ASN A CA 1
ATOM 1402 C C . ASN A 1 178 ? -8.362 5.199 -0.635 1.00 97.19 178 ASN A C 1
ATOM 1404 O O . ASN A 1 178 ? -8.705 4.978 -1.797 1.00 97.19 178 ASN A O 1
ATOM 1408 N N . PHE A 1 179 ? -7.112 4.970 -0.223 1.00 96.12 179 PHE A N 1
ATOM 1409 C CA . PHE A 1 179 ? -6.107 4.341 -1.076 1.00 96.12 179 PHE A CA 1
ATOM 1410 C C . PHE A 1 179 ? -6.472 2.903 -1.455 1.00 96.12 179 PHE A C 1
ATOM 1412 O O . PHE A 1 179 ? -6.276 2.516 -2.608 1.00 96.12 179 PHE A O 1
ATOM 1419 N N . VAL A 1 180 ? -6.958 2.101 -0.504 1.00 96.81 180 VAL A N 1
ATOM 1420 C CA . VAL A 1 180 ? -7.373 0.718 -0.766 1.00 96.81 180 VAL A CA 1
ATOM 1421 C C . VAL A 1 180 ? -8.556 0.696 -1.729 1.00 96.81 180 VAL A C 1
ATOM 1423 O O . VAL A 1 180 ? -8.508 -0.067 -2.692 1.00 96.81 180 VAL A O 1
ATOM 1426 N N . ASP A 1 181 ? -9.545 1.566 -1.538 1.00 97.31 181 ASP A N 1
ATOM 1427 C CA . ASP A 1 181 ? -10.703 1.687 -2.429 1.00 97.31 181 ASP A CA 1
ATOM 1428 C C . ASP A 1 181 ? -10.276 2.045 -3.858 1.00 97.31 181 ASP A C 1
ATOM 1430 O O . ASP A 1 181 ? -10.638 1.358 -4.816 1.00 97.31 181 ASP A O 1
ATOM 1434 N N . ASP A 1 182 ? -9.416 3.056 -4.017 1.00 95.44 182 ASP A N 1
ATOM 1435 C CA . ASP A 1 182 ? -8.881 3.420 -5.331 1.00 95.44 182 ASP A CA 1
ATOM 1436 C C . ASP A 1 182 ? -8.033 2.298 -5.942 1.00 95.44 182 ASP A C 1
ATOM 1438 O O . ASP A 1 182 ? -8.079 2.080 -7.153 1.00 95.44 182 ASP A O 1
ATOM 1442 N N . MET A 1 183 ? -7.272 1.558 -5.132 1.00 94.62 183 MET A N 1
ATOM 1443 C CA . MET A 1 183 ? -6.506 0.408 -5.609 1.00 94.62 183 MET A CA 1
ATOM 1444 C C . MET A 1 183 ? -7.424 -0.734 -6.066 1.00 94.62 183 MET A C 1
ATOM 1446 O O . MET A 1 183 ? -7.070 -1.429 -7.009 1.00 94.62 183 MET A O 1
ATOM 1450 N N . LEU A 1 184 ? -8.579 -0.945 -5.431 1.00 95.38 184 LEU A N 1
ATOM 1451 C CA . LEU A 1 184 ? -9.529 -1.991 -5.826 1.00 95.38 184 LEU A CA 1
ATOM 1452 C C . LEU A 1 184 ? -10.274 -1.651 -7.121 1.00 95.38 184 LEU A C 1
ATOM 1454 O O . LEU A 1 184 ? -10.597 -2.552 -7.891 1.00 95.38 184 LEU A O 1
ATOM 1458 N N . VAL A 1 185 ? -10.557 -0.368 -7.358 1.00 93.62 185 VAL A N 1
ATOM 1459 C CA . VAL A 1 185 ? -11.357 0.075 -8.511 1.00 93.62 185 VAL A CA 1
ATOM 1460 C C . VAL A 1 185 ? -10.490 0.425 -9.721 1.00 93.62 185 VAL A C 1
ATOM 1462 O O . VAL A 1 185 ? -10.894 0.174 -10.856 1.00 93.62 185 VAL A O 1
ATOM 1465 N N . ARG A 1 186 ? -9.314 1.030 -9.508 1.00 87.50 186 ARG A N 1
ATOM 1466 C CA . ARG A 1 186 ? -8.502 1.619 -10.591 1.00 87.50 186 ARG A CA 1
ATOM 1467 C C . ARG A 1 186 ? -7.287 0.786 -10.999 1.00 87.50 186 ARG A C 1
ATOM 1469 O O . ARG A 1 186 ? -6.726 1.052 -12.063 1.00 87.50 186 ARG A O 1
ATOM 1476 N N . TYR A 1 187 ? -6.844 -0.170 -10.177 1.00 82.81 187 TYR A N 1
ATOM 1477 C CA . TYR A 1 187 ? -5.668 -1.008 -10.448 1.00 82.81 187 TYR A CA 1
ATOM 1478 C C . TYR A 1 187 ? -6.054 -2.464 -10.718 1.00 82.81 187 TYR A C 1
ATOM 1480 O O . TYR A 1 187 ? -5.688 -2.944 -11.819 1.00 82.81 187 TYR A O 1
#

Radius of gyration: 21.86 Å; Cα contacts (8 Å, |Δi|>4): 279; chains: 1; bounding box: 49×34×58 Å

Solvent-accessible surface area (backbone atoms only — not comparable to full-atom values): 11116 Å² total; per-residue (Å²): 99,38,67,48,52,80,42,15,64,96,77,27,27,44,68,49,12,32,73,72,51,29,68,49,77,46,73,26,20,37,14,36,18,85,87,80,64,51,75,40,55,49,64,50,30,88,89,77,65,45,67,32,44,79,68,90,39,76,40,78,43,78,41,54,47,42,62,53,47,54,50,30,29,60,65,59,74,49,60,74,87,65,57,81,60,45,70,38,34,54,64,70,87,53,95,63,30,70,56,41,66,60,49,62,49,48,48,27,32,63,42,72,55,71,67,49,99,88,69,47,73,81,83,92,76,88,86,78,94,74,62,61,49,45,36,76,82,68,73,56,50,63,66,57,39,41,71,74,70,44,75,84,52,60,70,43,75,62,57,98,85,67,82,88,74,56,69,72,55,52,57,51,50,50,31,50,49,56,36,52,53,48,48,73,74,56,105

Mean predicted aligned error: 4.67 Å

Sequence (187 aa):
MFPILNYGDNRRSILNAAKNKSEYAIELNERICKNCGNETPLTVCENCGSVTYNQKKIKKMNIDLSAILERAESRLNIKPEQVKDLKGVKKLMSKNSAVEPLEKGILRSIHNISINKDGTCRYDMSDIPITHFKKSELNLSSEQLVGLGYPDQELNEIYPQDIIIPEDSAKYLLNVANFVDDMLVRY